Protein AF-A0A969F0Y5-F1 (afdb_monomer_lite)

Structure (mmCIF, N/CA/C/O backbone):
data_AF-A0A969F0Y5-F1
#
_entry.id   AF-A0A969F0Y5-F1
#
loop_
_atom_site.group_PDB
_atom_site.id
_atom_site.type_symbol
_atom_site.label_atom_id
_atom_site.label_alt_id
_atom_site.label_comp_id
_atom_site.label_asym_id
_atom_site.label_entity_id
_atom_site.label_seq_id
_atom_site.pdbx_PDB_ins_code
_atom_site.Cartn_x
_atom_site.Cartn_y
_atom_site.Cartn_z
_atom_site.occupancy
_atom_site.B_iso_or_equiv
_atom_site.auth_seq_id
_atom_site.auth_comp_id
_atom_site.auth_asym_id
_atom_site.auth_atom_id
_atom_site.pdbx_PDB_model_num
ATOM 1 N N . MET A 1 1 ? 4.541 11.140 16.903 1.00 24.03 1 MET A N 1
ATOM 2 C CA . MET A 1 1 ? 5.946 10.962 16.474 1.00 24.03 1 MET A CA 1
ATOM 3 C C . MET A 1 1 ? 6.018 9.656 15.713 1.00 24.03 1 MET A C 1
ATOM 5 O O . MET A 1 1 ? 5.907 8.609 16.330 1.00 24.03 1 MET A O 1
ATOM 9 N N . TYR A 1 2 ? 6.072 9.727 14.386 1.00 26.11 2 TYR A N 1
ATOM 10 C CA . TYR A 1 2 ? 6.109 8.547 13.528 1.00 26.11 2 TYR A CA 1
ATOM 11 C C . TYR A 1 2 ? 7.523 7.969 13.549 1.00 26.11 2 TYR A C 1
ATOM 13 O O . TYR A 1 2 ? 8.471 8.629 13.123 1.00 26.11 2 TYR A O 1
ATOM 21 N N . LEU A 1 3 ? 7.672 6.761 14.084 1.00 27.72 3 LEU A N 1
ATOM 22 C CA . LEU A 1 3 ? 8.907 6.006 13.961 1.00 27.72 3 LEU A CA 1
ATOM 23 C C . LEU A 1 3 ? 8.919 5.362 12.569 1.00 27.72 3 LEU A C 1
ATOM 25 O O . LEU A 1 3 ? 8.435 4.253 12.386 1.00 27.72 3 LEU A O 1
ATOM 29 N N . CYS A 1 4 ? 9.433 6.060 11.558 1.00 26.83 4 CYS A N 1
ATOM 30 C CA . CYS A 1 4 ? 9.887 5.365 10.356 1.00 26.83 4 CYS A CA 1
ATOM 31 C C . CYS A 1 4 ? 11.092 4.517 10.780 1.00 26.83 4 CYS A C 1
ATOM 33 O O . CYS A 1 4 ? 12.116 5.087 11.152 1.00 26.83 4 CYS A O 1
ATOM 35 N N . SER A 1 5 ? 10.999 3.182 10.735 1.00 35.78 5 SER A N 1
ATOM 36 C CA . SER A 1 5 ? 12.089 2.269 11.139 1.00 35.78 5 SER A CA 1
ATOM 37 C C . SER A 1 5 ? 13.295 2.274 10.198 1.00 35.78 5 SER A C 1
ATOM 39 O O . SER A 1 5 ? 14.171 1.427 10.307 1.00 35.78 5 SER A O 1
ATOM 41 N N . ASN A 1 6 ? 13.367 3.256 9.310 1.00 37.81 6 ASN A N 1
ATOM 42 C CA . ASN A 1 6 ? 14.598 3.639 8.662 1.00 37.81 6 ASN A CA 1
ATOM 43 C C . ASN A 1 6 ? 14.889 5.051 9.199 1.00 37.81 6 ASN A C 1
ATOM 45 O O . ASN A 1 6 ? 14.604 6.060 8.557 1.00 37.81 6 ASN A O 1
ATOM 49 N N . SER A 1 7 ? 15.311 5.164 10.457 1.00 36.31 7 SER A N 1
ATOM 50 C CA . SER A 1 7 ? 15.651 6.453 11.061 1.00 36.31 7 SER A CA 1
ATOM 51 C C . SER A 1 7 ? 16.553 6.240 12.260 1.00 36.31 7 SER A C 1
ATOM 53 O O . SER A 1 7 ? 16.155 5.657 13.264 1.00 36.31 7 SER A O 1
ATOM 55 N N . LYS A 1 8 ? 17.760 6.794 12.185 1.00 41.62 8 LYS A N 1
ATOM 56 C CA . LYS A 1 8 ? 18.702 6.886 13.303 1.00 41.62 8 LYS A CA 1
ATOM 57 C C . LYS A 1 8 ? 18.053 7.464 14.568 1.00 41.62 8 LYS A C 1
ATOM 59 O O . LYS A 1 8 ? 18.355 7.026 15.667 1.00 41.62 8 LYS A O 1
ATOM 64 N N . THR A 1 9 ? 17.086 8.368 14.429 1.00 40.78 9 THR A N 1
ATOM 65 C CA . THR A 1 9 ? 16.343 8.949 15.557 1.00 40.78 9 THR A CA 1
ATOM 66 C C . THR A 1 9 ? 15.490 7.912 16.299 1.00 40.78 9 THR A C 1
ATOM 68 O O . THR A 1 9 ? 15.280 8.033 17.505 1.00 40.78 9 THR A O 1
ATOM 71 N N . ALA A 1 10 ? 15.024 6.867 15.607 1.00 42.62 10 ALA A N 1
ATOM 72 C CA . ALA A 1 10 ? 14.329 5.737 16.217 1.00 42.62 10 ALA A CA 1
ATOM 73 C C . ALA A 1 10 ? 15.263 4.887 17.085 1.00 42.62 10 ALA A C 1
ATOM 75 O O . ALA A 1 10 ? 14.929 4.519 18.211 1.00 42.62 10 ALA A O 1
ATOM 76 N N . PHE A 1 11 ? 16.463 4.650 16.560 1.00 45.59 11 PHE A N 1
ATOM 77 C CA . PHE A 1 11 ? 17.555 3.931 17.204 1.00 45.59 11 PHE A CA 1
ATOM 78 C C . PHE A 1 11 ? 18.130 4.693 18.411 1.00 45.59 11 PHE A C 1
ATOM 80 O O . PHE A 1 11 ? 18.348 4.123 19.477 1.00 45.59 11 PHE A O 1
ATOM 87 N N . GLU A 1 12 ? 18.298 6.010 18.296 1.00 48.78 12 GLU A N 1
ATOM 88 C CA . GLU A 1 12 ? 18.757 6.868 19.395 1.00 48.78 12 GLU A CA 1
ATOM 89 C C . GLU A 1 12 ? 17.758 6.886 20.557 1.00 48.78 12 GLU A C 1
ATOM 91 O O . GLU A 1 12 ? 18.151 6.920 21.722 1.00 48.78 12 GLU A O 1
ATOM 96 N N . ARG A 1 13 ? 16.459 6.782 20.263 1.00 45.31 13 ARG A N 1
ATOM 97 C CA . ARG A 1 13 ? 15.418 6.715 21.292 1.00 45.31 13 ARG A CA 1
ATOM 98 C C . ARG A 1 13 ? 15.442 5.391 22.060 1.00 45.31 13 ARG A C 1
ATOM 100 O O . ARG A 1 13 ? 15.247 5.416 23.269 1.00 45.31 13 ARG A O 1
ATOM 107 N N . VAL A 1 14 ? 15.762 4.272 21.403 1.00 44.69 14 VAL A N 1
ATOM 108 C CA . VAL A 1 14 ? 16.026 2.977 22.065 1.00 44.69 14 VAL A CA 1
ATOM 109 C C . VAL A 1 14 ? 17.212 3.096 23.014 1.00 44.69 14 VAL A C 1
ATOM 111 O O . VAL A 1 14 ? 17.100 2.730 24.178 1.00 44.69 14 VAL A O 1
ATOM 114 N N . LEU A 1 15 ? 18.313 3.692 22.553 1.00 47.34 15 LEU A N 1
ATOM 115 C CA . LEU A 1 15 ? 19.489 3.931 23.388 1.00 47.34 15 LEU A CA 1
ATOM 116 C C . LEU A 1 15 ? 19.162 4.786 24.616 1.00 47.34 15 LEU A C 1
ATOM 118 O O . LEU A 1 15 ? 19.547 4.415 25.723 1.00 47.34 15 LEU A O 1
ATOM 122 N N . PHE A 1 16 ? 18.418 5.886 24.459 1.00 53.97 16 PHE A N 1
ATOM 123 C CA . PHE A 1 16 ? 18.040 6.737 25.592 1.00 53.97 16 PHE A CA 1
ATOM 124 C C . PHE A 1 16 ? 17.207 5.995 26.643 1.0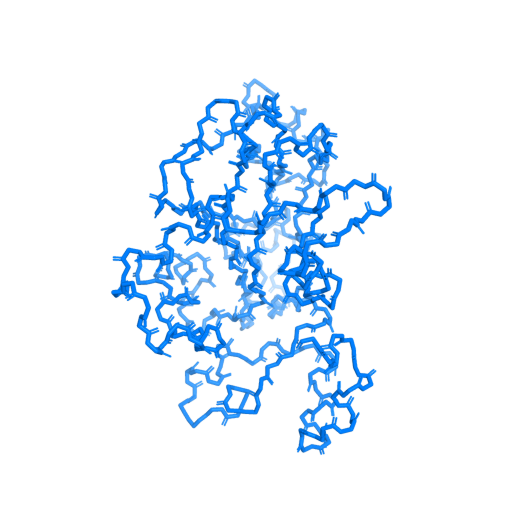0 53.97 16 PHE A C 1
ATOM 126 O O . PHE A 1 16 ? 17.460 6.166 27.834 1.00 53.97 16 PHE A O 1
ATOM 133 N N . VAL A 1 17 ? 16.303 5.107 26.225 1.00 49.19 17 VAL A N 1
ATOM 134 C CA . VAL A 1 17 ? 15.545 4.237 27.138 1.00 49.19 17 VAL A CA 1
ATOM 135 C C . VAL A 1 17 ? 16.467 3.230 27.846 1.00 49.19 17 VAL A C 1
ATOM 137 O O . VAL A 1 17 ? 16.369 3.058 29.058 1.00 49.19 17 VAL A O 1
ATOM 140 N N . THR A 1 18 ? 17.399 2.593 27.128 1.00 43.53 18 THR A N 1
ATOM 141 C CA . THR A 1 18 ? 18.269 1.521 27.654 1.00 43.53 18 THR A CA 1
ATOM 142 C C . THR A 1 18 ? 19.302 2.000 28.675 1.00 43.53 18 THR A C 1
ATOM 144 O O . THR A 1 18 ? 19.618 1.266 29.608 1.00 43.53 18 THR A O 1
ATOM 147 N N . VAL A 1 19 ? 19.825 3.222 28.538 1.00 51.06 19 VAL A N 1
ATOM 148 C CA . VAL A 1 19 ? 20.760 3.806 29.522 1.00 51.06 19 VAL A CA 1
ATOM 149 C C . VAL A 1 19 ? 20.082 4.731 30.539 1.00 51.06 19 VAL A C 1
ATOM 151 O O . VAL A 1 19 ? 20.772 5.411 31.297 1.00 51.06 19 VAL A O 1
ATOM 154 N N . GLY A 1 20 ? 18.745 4.770 30.569 1.00 52.47 20 GLY A N 1
ATOM 155 C CA . GLY A 1 20 ? 17.977 5.545 31.549 1.00 52.47 20 GLY A CA 1
ATOM 156 C C . GLY A 1 20 ? 18.111 7.063 31.396 1.00 52.47 20 GLY A C 1
ATOM 157 O O . GLY A 1 20 ? 18.061 7.788 32.387 1.00 52.47 20 GLY A O 1
ATOM 158 N N . LYS A 1 21 ? 18.319 7.554 30.171 1.00 52.53 21 LYS A N 1
ATOM 159 C CA . LYS A 1 21 ? 18.504 8.978 29.869 1.00 52.53 21 LYS A CA 1
ATOM 160 C C . LYS A 1 21 ? 17.210 9.638 29.403 1.00 52.53 21 LYS A C 1
ATOM 162 O O . LYS A 1 21 ? 16.371 9.042 28.733 1.00 52.53 21 LYS A O 1
ATOM 167 N N . GLU A 1 22 ? 17.081 10.911 29.743 1.00 55.25 22 GLU A N 1
ATOM 168 C CA . GLU A 1 22 ? 15.922 11.726 29.399 1.00 55.25 22 GLU A CA 1
ATOM 169 C C . GLU A 1 22 ? 16.024 12.313 27.989 1.00 55.25 22 GLU A C 1
ATOM 171 O O . GLU A 1 22 ? 17.103 12.685 27.524 1.00 55.25 22 GLU A O 1
ATOM 176 N N . VAL A 1 23 ? 14.878 12.470 27.329 1.00 53.12 23 VAL A N 1
ATOM 177 C CA . VAL A 1 23 ? 14.754 13.254 26.097 1.00 53.12 23 VAL A CA 1
ATOM 178 C C . VAL A 1 23 ? 14.088 14.573 26.472 1.00 53.12 23 VAL A C 1
ATOM 180 O O . VAL A 1 23 ? 12.912 14.599 26.827 1.00 53.12 23 VAL A O 1
ATOM 183 N N . ASN A 1 24 ? 14.849 15.670 26.410 1.00 46.53 24 ASN A N 1
ATOM 184 C CA . ASN A 1 24 ? 14.396 17.026 26.752 1.00 46.53 24 ASN A CA 1
ATOM 185 C C . ASN A 1 24 ? 13.825 17.167 28.180 1.00 46.53 24 ASN A C 1
ATOM 187 O O . ASN A 1 24 ? 12.809 17.831 28.380 1.00 46.53 24 ASN A O 1
ATOM 191 N N . GLY A 1 25 ? 14.467 16.544 29.172 1.00 52.94 25 GLY A N 1
ATOM 192 C CA . GLY A 1 25 ? 14.079 16.682 30.583 1.00 52.94 25 GLY A CA 1
ATOM 193 C C . GLY A 1 25 ? 12.918 15.782 31.026 1.00 52.94 25 GLY A C 1
ATOM 194 O O . GLY A 1 25 ? 12.286 16.058 32.044 1.00 52.94 25 GLY A O 1
ATOM 195 N N . ARG A 1 26 ? 12.567 14.754 30.234 1.00 48.41 26 ARG A N 1
ATOM 196 C CA . ARG A 1 26 ? 11.578 13.722 30.589 1.00 48.41 26 ARG A CA 1
ATOM 197 C C . ARG A 1 26 ? 12.068 12.318 30.248 1.00 48.41 26 ARG A C 1
ATOM 199 O O . ARG A 1 26 ? 12.744 12.113 29.237 1.00 48.41 26 ARG A O 1
ATOM 206 N N . GLN A 1 27 ? 11.674 11.350 31.070 1.00 55.56 27 GLN A N 1
ATOM 207 C CA . GLN A 1 27 ? 12.030 9.940 30.920 1.00 55.56 27 GLN A CA 1
ATOM 208 C C . GLN A 1 27 ? 11.489 9.365 29.597 1.00 55.56 27 GLN A C 1
ATOM 210 O O . GLN A 1 27 ? 10.334 9.589 29.234 1.00 55.56 27 GLN A O 1
ATOM 215 N N . ALA A 1 28 ? 12.336 8.660 28.843 1.00 53.88 28 ALA A N 1
ATOM 216 C CA . ALA A 1 28 ? 11.953 8.035 27.580 1.00 53.88 28 ALA A CA 1
ATOM 217 C C . ALA A 1 28 ? 11.284 6.664 27.826 1.00 53.88 28 ALA A C 1
ATOM 219 O O . ALA A 1 28 ? 11.823 5.853 28.574 1.00 53.88 28 ALA A O 1
ATOM 220 N N . ASN A 1 29 ? 10.143 6.392 27.175 1.00 48.78 29 ASN A N 1
ATOM 221 C CA . ASN A 1 29 ? 9.416 5.113 27.270 1.00 48.78 29 ASN A CA 1
ATOM 222 C C . ASN A 1 29 ? 9.879 4.091 26.215 1.00 48.78 29 ASN A C 1
ATOM 224 O O . ASN A 1 29 ? 10.274 4.466 25.108 1.00 48.78 29 ASN A O 1
ATOM 228 N N . SER A 1 30 ? 9.787 2.800 26.552 1.00 43.66 30 SER A N 1
ATOM 229 C CA . SER A 1 30 ? 10.218 1.661 25.728 1.00 43.66 30 SER A CA 1
ATOM 230 C C . SER A 1 30 ? 9.306 1.399 24.522 1.00 43.66 30 SER A C 1
ATOM 232 O O . SER A 1 30 ? 8.081 1.378 24.635 1.00 43.66 30 SER A O 1
ATOM 234 N N . LEU A 1 31 ? 9.925 1.094 23.372 1.00 44.25 31 LEU A N 1
ATOM 235 C CA . LEU A 1 31 ? 9.258 0.585 22.162 1.00 44.25 31 LEU A CA 1
ATOM 236 C C . LEU A 1 31 ? 8.657 -0.811 22.345 1.00 44.25 31 LEU A C 1
ATOM 238 O O . LEU A 1 31 ? 7.998 -1.284 21.434 1.00 44.25 31 LEU A O 1
ATOM 242 N N . GLY A 1 32 ? 8.899 -1.488 23.473 1.00 36.41 32 GLY A N 1
ATOM 243 C CA . GLY A 1 32 ? 8.368 -2.805 23.833 1.00 36.41 32 GLY A CA 1
ATOM 244 C C . GLY A 1 32 ? 7.043 -2.761 24.601 1.00 36.41 32 GLY A C 1
ATOM 245 O O . GLY A 1 32 ? 6.290 -3.733 24.545 1.00 36.41 32 GLY A O 1
ATOM 246 N N . ASP A 1 33 ? 6.703 -1.630 25.222 1.00 45.31 33 ASP A N 1
ATOM 247 C CA . ASP A 1 33 ? 5.471 -1.467 26.023 1.00 45.31 33 ASP A CA 1
ATOM 248 C C . ASP A 1 33 ? 4.242 -1.115 25.198 1.00 45.31 33 ASP A C 1
ATOM 250 O O . ASP A 1 33 ? 3.095 -1.104 25.652 1.00 45.31 33 ASP A O 1
ATOM 254 N N . THR A 1 34 ? 4.489 -0.849 23.938 1.00 42.94 34 THR A N 1
ATOM 255 C CA . THR A 1 34 ? 3.468 -0.617 22.955 1.00 42.94 34 THR A CA 1
ATOM 256 C C . THR A 1 34 ? 2.942 -1.998 22.478 1.00 42.94 34 THR A C 1
ATOM 258 O O . THR A 1 34 ? 3.235 -3.056 23.045 1.00 42.94 34 THR A O 1
ATOM 261 N N . LEU A 1 35 ? 2.182 -2.066 21.400 1.00 35.50 35 LEU A N 1
ATOM 262 C CA . LEU A 1 35 ? 1.419 -3.234 20.950 1.00 35.50 35 LEU A CA 1
ATOM 263 C C . LEU A 1 35 ? 2.000 -4.162 19.754 1.00 35.50 35 LEU A C 1
ATOM 265 O O . LEU A 1 35 ? 2.048 -5.371 19.924 1.00 35.50 35 LEU A O 1
ATOM 269 N N . GLU A 1 36 ? 2.728 -3.720 18.695 1.00 36.34 36 GLU A N 1
ATOM 270 C CA . GLU A 1 36 ? 3.319 -4.342 17.435 1.00 36.34 36 GLU A CA 1
ATOM 271 C C . GLU A 1 36 ? 4.333 -5.452 17.743 1.00 36.34 36 GLU A C 1
ATOM 273 O O . GLU A 1 36 ? 4.171 -6.575 17.288 1.00 36.34 36 GLU A O 1
ATOM 278 N N . PHE A 1 37 ? 5.352 -5.175 18.555 1.00 41.38 37 PHE A N 1
ATOM 279 C CA . PHE A 1 37 ? 6.275 -6.146 19.160 1.00 41.38 37 PHE A CA 1
ATOM 280 C C . PHE A 1 37 ? 5.622 -7.322 19.921 1.00 41.38 37 PHE A C 1
ATOM 282 O O . PHE A 1 37 ? 6.290 -8.338 20.100 1.00 41.38 37 PHE A O 1
ATOM 289 N N . ARG A 1 38 ? 4.358 -7.259 20.384 1.00 36.78 38 ARG A N 1
ATOM 290 C CA . ARG A 1 38 ? 3.758 -8.394 21.125 1.00 36.78 38 ARG A CA 1
ATOM 291 C C . ARG A 1 38 ? 3.359 -9.562 20.219 1.00 36.78 38 ARG A C 1
ATOM 293 O O . ARG A 1 38 ? 3.436 -10.700 20.664 1.00 36.78 38 ARG A O 1
ATOM 300 N N . TYR A 1 39 ? 3.007 -9.307 18.961 1.00 33.75 39 TYR A N 1
ATOM 301 C CA . TYR A 1 39 ? 2.641 -10.343 17.983 1.00 33.75 39 TYR A CA 1
ATOM 302 C C . TYR A 1 39 ? 3.858 -11.078 17.399 1.00 33.75 39 TYR A C 1
ATOM 304 O O . TYR A 1 39 ? 3.774 -12.243 17.024 1.00 33.75 39 TYR A O 1
ATOM 312 N N . ILE A 1 40 ? 5.024 -10.426 17.389 1.00 37.44 40 ILE A N 1
ATOM 313 C CA . ILE A 1 40 ? 6.296 -11.027 16.956 1.00 37.44 40 ILE A CA 1
ATOM 314 C C . ILE A 1 40 ? 6.777 -12.089 17.969 1.00 37.44 40 ILE A C 1
ATOM 316 O O . ILE A 1 40 ? 7.343 -13.109 17.581 1.00 37.44 40 ILE A O 1
ATOM 320 N N . ARG A 1 41 ? 6.468 -11.908 19.262 1.00 34.25 41 ARG A N 1
ATOM 321 C CA . ARG A 1 41 ? 6.874 -12.803 20.363 1.00 34.25 41 ARG A CA 1
ATOM 322 C C . ARG A 1 41 ? 6.222 -14.190 20.369 1.00 34.25 41 ARG A C 1
ATOM 324 O O . ARG A 1 41 ? 6.792 -15.100 20.951 1.00 34.25 41 ARG A O 1
ATOM 331 N N . THR A 1 42 ? 5.038 -14.388 19.790 1.00 36.03 42 THR A N 1
ATOM 332 C CA . THR A 1 42 ? 4.289 -15.656 19.952 1.00 36.03 42 THR A CA 1
ATOM 333 C C . THR A 1 42 ? 4.754 -16.790 19.031 1.00 36.03 42 THR A C 1
ATOM 335 O O . THR A 1 42 ? 4.328 -17.926 19.215 1.00 36.03 42 THR A O 1
ATOM 338 N N . LEU A 1 43 ? 5.610 -16.503 18.044 1.00 34.38 43 LEU A N 1
ATOM 339 C CA . LEU A 1 43 ? 6.137 -17.483 17.081 1.00 34.38 43 LEU A CA 1
ATOM 340 C C . LEU A 1 43 ? 7.566 -17.972 17.395 1.00 34.38 43 LEU A C 1
ATOM 342 O O . LEU A 1 43 ? 7.993 -18.956 16.797 1.00 34.38 43 LEU A O 1
ATOM 346 N N . MET A 1 44 ? 8.297 -17.334 18.319 1.00 40.22 44 MET A N 1
ATOM 347 C CA . MET A 1 44 ? 9.649 -17.741 18.735 1.00 40.22 44 MET A CA 1
ATOM 348 C C . MET A 1 44 ? 9.726 -17.883 20.264 1.00 40.22 44 MET A C 1
ATOM 350 O O . MET A 1 44 ? 9.111 -17.078 20.965 1.00 40.22 44 MET A O 1
ATOM 354 N N . PRO A 1 45 ? 10.446 -18.885 20.814 1.00 38.72 45 PRO A N 1
ATOM 355 C CA . PRO A 1 45 ? 10.678 -18.971 22.252 1.00 38.72 45 PRO A CA 1
ATOM 356 C C . PRO A 1 45 ? 11.335 -17.694 22.778 1.00 38.72 45 PRO A C 1
ATOM 358 O O . PRO A 1 45 ? 12.120 -17.048 22.083 1.00 38.72 45 PRO A O 1
ATOM 361 N N . LEU A 1 46 ? 11.022 -17.342 24.022 1.00 35.94 46 LEU A N 1
ATOM 362 C CA . LEU A 1 46 ? 11.623 -16.199 24.698 1.00 35.94 46 LEU A CA 1
ATOM 363 C C . LEU A 1 46 ? 13.160 -16.344 24.696 1.00 35.94 46 LEU A C 1
ATOM 365 O O . LEU A 1 46 ? 13.659 -17.408 25.056 1.00 35.94 46 LEU A O 1
ATOM 369 N N . GLU A 1 47 ? 13.877 -15.290 24.283 1.00 42.03 47 GLU A N 1
ATOM 370 C CA . GLU A 1 47 ? 15.354 -15.237 24.187 1.00 42.03 47 GLU A CA 1
ATOM 371 C C . GLU A 1 47 ? 15.976 -16.121 23.090 1.00 42.03 47 GLU A C 1
ATOM 373 O O . GLU A 1 47 ? 17.179 -16.404 23.107 1.00 42.03 47 GLU A O 1
ATOM 378 N N . ALA A 1 48 ? 15.173 -16.541 22.108 1.00 42.25 48 ALA A N 1
ATOM 379 C CA . ALA A 1 48 ? 15.670 -17.226 20.924 1.00 42.25 48 ALA A CA 1
ATOM 380 C C . ALA A 1 48 ? 16.738 -16.370 20.224 1.00 42.25 48 ALA A C 1
ATOM 382 O O . ALA A 1 48 ? 16.506 -15.226 19.828 1.00 42.25 48 ALA A O 1
ATOM 383 N N . LYS A 1 49 ? 17.937 -16.935 20.068 1.00 37.59 49 LYS A N 1
ATOM 384 C CA . LYS A 1 49 ? 19.108 -16.249 19.495 1.00 37.59 49 LYS A CA 1
ATOM 385 C C . LYS A 1 49 ? 18.865 -15.773 18.057 1.00 37.59 49 LYS A C 1
ATOM 387 O O . LYS A 1 49 ? 19.553 -14.871 17.577 1.00 37.59 49 LYS A O 1
ATOM 392 N N . GLU A 1 50 ? 17.877 -16.363 17.396 1.00 40.59 50 GLU A N 1
ATOM 393 C CA . GLU A 1 50 ? 17.412 -16.097 16.041 1.00 40.59 50 GLU A CA 1
ATOM 394 C C . GLU A 1 50 ? 16.577 -14.801 15.909 1.00 40.59 50 GLU A C 1
ATOM 396 O O . GLU A 1 50 ? 16.323 -14.358 14.789 1.00 40.59 50 GLU A O 1
ATOM 401 N N . GLU A 1 51 ? 16.209 -14.139 17.018 1.00 40.16 51 GLU A N 1
ATOM 402 C CA . GLU A 1 51 ? 15.445 -12.871 17.049 1.00 40.16 51 GLU A CA 1
ATOM 403 C C . GLU A 1 51 ? 16.152 -11.710 16.310 1.00 40.16 51 GLU A C 1
ATOM 405 O O . GLU A 1 51 ? 15.517 -10.777 15.819 1.00 40.16 51 GLU A O 1
ATOM 410 N N . ASN A 1 52 ? 17.471 -11.812 16.123 1.00 35.91 52 ASN A N 1
ATOM 411 C CA . ASN A 1 52 ? 18.335 -10.792 15.514 1.00 35.91 52 ASN A CA 1
ATOM 412 C C . ASN A 1 52 ? 18.270 -10.714 13.971 1.00 35.91 52 ASN A C 1
ATOM 414 O O . ASN A 1 52 ? 19.081 -10.032 13.344 1.00 35.91 52 ASN A O 1
ATOM 418 N N . GLY A 1 53 ? 17.329 -11.419 13.337 1.00 35.62 53 GLY A N 1
ATOM 419 C CA . GLY A 1 53 ? 17.252 -11.592 11.887 1.00 35.62 53 GLY A CA 1
ATOM 420 C C . GLY A 1 53 ? 16.125 -10.847 11.168 1.00 35.62 53 GLY A C 1
ATOM 421 O O . GLY A 1 53 ? 15.813 -11.240 10.058 1.00 35.62 53 GLY A O 1
ATOM 422 N N . LEU A 1 54 ? 15.480 -9.812 11.717 1.00 40.34 54 LEU A N 1
ATOM 423 C CA . LEU A 1 54 ? 14.269 -9.187 11.127 1.00 40.34 54 LEU A CA 1
ATOM 424 C C . LEU A 1 54 ? 14.492 -8.269 9.895 1.00 40.34 54 LEU A C 1
ATOM 426 O O . LEU A 1 54 ? 13.576 -7.574 9.465 1.00 40.34 54 LEU A O 1
ATOM 430 N N . VAL A 1 55 ? 15.670 -8.340 9.257 1.00 37.97 55 VAL A N 1
ATOM 431 C CA . VAL A 1 55 ? 15.868 -8.047 7.811 1.00 37.97 55 VAL A CA 1
ATOM 432 C C . VAL A 1 55 ? 16.049 -9.357 7.008 1.00 37.97 55 VAL A C 1
ATOM 434 O O . VAL A 1 55 ? 16.590 -9.411 5.909 1.00 37.97 55 VAL A O 1
ATOM 437 N N . TYR A 1 56 ? 15.539 -10.464 7.527 1.00 36.06 56 TYR A N 1
ATOM 438 C CA . TYR A 1 56 ? 14.896 -11.514 6.758 1.00 36.06 56 TYR A CA 1
ATOM 439 C C . TYR A 1 56 ? 13.404 -11.238 6.869 1.00 36.06 56 TYR A C 1
ATOM 441 O O . TYR A 1 56 ? 12.678 -11.857 7.644 1.00 36.06 56 TYR A O 1
ATOM 449 N N . LEU A 1 57 ? 12.917 -10.317 6.039 1.00 44.75 57 LEU A N 1
ATOM 450 C CA . LEU A 1 57 ? 11.566 -10.478 5.530 1.00 44.75 57 LEU A CA 1
ATOM 451 C C . LEU A 1 57 ? 11.584 -11.796 4.759 1.00 44.75 57 LEU A C 1
ATOM 453 O O . LEU A 1 57 ? 11.910 -11.843 3.574 1.00 44.75 57 LEU A O 1
ATOM 457 N N . SER A 1 58 ? 11.362 -12.895 5.482 1.00 42.78 58 SER A N 1
ATOM 458 C CA . SER A 1 58 ? 11.068 -14.164 4.858 1.00 42.78 58 SER A CA 1
ATOM 459 C C . SER A 1 58 ? 9.879 -13.910 3.944 1.00 42.78 58 SER A C 1
ATOM 461 O O . SER A 1 58 ? 8.984 -13.117 4.258 1.00 42.78 58 SER A O 1
ATOM 463 N N . ASP A 1 59 ? 9.906 -14.548 2.789 1.00 52.94 59 ASP A N 1
ATOM 464 C CA . ASP A 1 59 ? 8.840 -14.444 1.816 1.00 52.94 59 ASP A CA 1
ATOM 465 C C . ASP A 1 59 ? 7.413 -14.485 2.407 1.00 52.94 59 ASP A C 1
ATOM 467 O O . ASP A 1 59 ? 6.592 -13.655 2.019 1.00 52.94 59 ASP A O 1
ATOM 471 N N . PRO A 1 60 ? 7.131 -15.318 3.432 1.00 60.72 60 PRO A N 1
ATOM 472 C CA . PRO A 1 60 ? 5.850 -15.340 4.136 1.00 60.72 60 PRO A CA 1
ATOM 473 C C . PRO A 1 60 ? 5.377 -14.044 4.801 1.00 60.72 60 PRO A C 1
ATOM 475 O O . PRO A 1 60 ? 4.226 -14.009 5.224 1.00 60.72 60 PRO A O 1
ATOM 478 N N . PHE A 1 61 ? 6.204 -13.009 4.958 1.00 62.41 61 PHE A N 1
ATOM 479 C CA . PHE A 1 61 ? 5.732 -11.719 5.466 1.00 62.41 61 PHE A CA 1
ATOM 480 C C . PHE A 1 61 ? 5.303 -10.826 4.299 1.00 62.41 61 PHE A C 1
ATOM 482 O O . PHE A 1 61 ? 4.127 -10.539 4.109 1.00 62.41 61 PHE A O 1
ATOM 489 N N . ILE A 1 62 ? 6.241 -10.469 3.430 1.00 75.12 62 ILE A N 1
ATOM 490 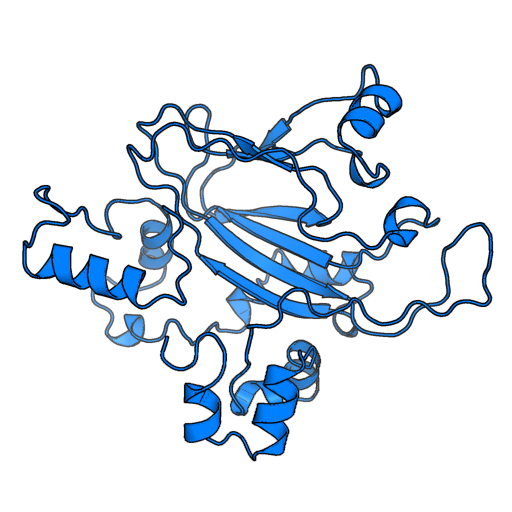C CA . ILE A 1 62 ? 5.989 -9.636 2.242 1.00 75.12 62 ILE A CA 1
ATOM 491 C C . ILE A 1 62 ? 4.986 -10.265 1.263 1.00 75.12 62 ILE A C 1
ATOM 493 O O . ILE A 1 62 ? 4.230 -9.548 0.613 1.00 75.12 62 ILE A O 1
ATOM 497 N N . ARG A 1 63 ? 4.939 -11.597 1.186 1.00 82.31 63 ARG A N 1
ATOM 498 C CA . ARG A 1 63 ? 3.980 -12.403 0.425 1.00 82.31 63 ARG A CA 1
ATOM 499 C C . ARG A 1 63 ? 3.192 -13.300 1.380 1.00 82.31 63 ARG A C 1
ATOM 501 O O . ARG A 1 63 ? 3.192 -14.524 1.269 1.00 82.31 63 ARG A O 1
ATOM 508 N N . HIS A 1 64 ? 2.528 -12.675 2.354 1.00 82.50 64 HIS A N 1
ATOM 509 C CA . HIS A 1 64 ? 1.767 -13.390 3.373 1.00 82.50 64 HIS A CA 1
ATOM 510 C C . HIS A 1 64 ? 0.757 -14.376 2.787 1.00 82.50 64 HIS A C 1
ATOM 512 O O . HIS A 1 64 ? -0.085 -14.018 1.966 1.00 82.50 64 HIS A O 1
ATOM 518 N N . ARG A 1 65 ? 0.833 -15.632 3.246 1.00 80.69 65 ARG A N 1
ATOM 519 C CA . ARG A 1 65 ? 0.145 -16.790 2.646 1.00 80.69 65 ARG A CA 1
ATOM 520 C C . ARG A 1 65 ? -1.364 -16.607 2.461 1.00 80.69 65 ARG A C 1
ATOM 522 O O . ARG A 1 65 ? -1.934 -17.200 1.555 1.00 80.69 65 ARG A O 1
ATOM 529 N N . CYS A 1 66 ? -2.003 -15.805 3.316 1.00 79.88 66 CYS A N 1
ATOM 530 C CA . CYS A 1 66 ? -3.445 -15.568 3.249 1.00 79.88 66 CYS A CA 1
ATOM 531 C C . CYS A 1 66 ? -3.807 -14.317 2.436 1.00 79.88 66 CYS A C 1
ATOM 533 O O . CYS A 1 66 ? -4.791 -14.334 1.705 1.00 79.88 66 CYS A O 1
ATOM 535 N N . SER A 1 67 ? -3.044 -13.227 2.561 1.00 85.88 67 SER A N 1
ATOM 536 C CA . SER A 1 67 ? -3.394 -11.933 1.952 1.00 85.88 67 SER A CA 1
ATOM 537 C C . SER A 1 67 ? -2.779 -11.752 0.565 1.00 85.88 67 SER A C 1
ATOM 539 O O . SER A 1 67 ? -3.408 -11.165 -0.313 1.00 85.88 67 SER A O 1
ATOM 541 N N . PHE A 1 68 ? -1.596 -12.312 0.314 1.00 88.19 68 PHE A N 1
ATOM 542 C CA . PHE A 1 68 ? -0.908 -12.186 -0.967 1.00 88.19 68 PHE A CA 1
ATOM 543 C C . PHE A 1 68 ? -1.663 -12.804 -2.158 1.00 88.19 68 PHE A C 1
ATOM 545 O O . PHE A 1 68 ? -1.697 -12.163 -3.207 1.00 88.19 68 PHE A O 1
ATOM 552 N N . PRO A 1 69 ? -2.342 -13.965 -2.047 1.00 90.94 69 PRO A N 1
ATOM 553 C CA . PRO A 1 69 ? -3.178 -14.461 -3.144 1.00 90.94 69 PRO A CA 1
ATOM 554 C C . PRO A 1 69 ? -4.302 -13.487 -3.534 1.00 90.94 69 PRO A C 1
ATOM 556 O O . PRO A 1 69 ? -4.614 -13.340 -4.715 1.00 90.94 69 PRO A O 1
ATOM 559 N N . VAL A 1 70 ? -4.871 -12.772 -2.556 1.00 93.00 70 VAL A N 1
ATOM 560 C CA . VAL A 1 70 ? -5.899 -11.746 -2.795 1.00 93.00 70 VAL A CA 1
ATOM 561 C C . VAL A 1 70 ? -5.285 -10.520 -3.475 1.00 93.00 70 VAL A C 1
ATOM 563 O O . VAL A 1 70 ? -5.823 -10.036 -4.468 1.00 93.00 70 VAL A O 1
ATOM 566 N N . VAL A 1 71 ? -4.119 -10.063 -3.005 1.00 95.88 71 VAL A N 1
ATOM 567 C CA . VAL A 1 71 ? -3.328 -8.996 -3.650 1.00 95.88 71 VAL A CA 1
ATOM 568 C C . VAL A 1 71 ? -3.048 -9.338 -5.112 1.00 95.88 71 VAL A C 1
ATOM 570 O O . VAL A 1 71 ? -3.298 -8.520 -5.996 1.00 95.88 71 VAL A O 1
ATOM 573 N N . ALA A 1 72 ? -2.570 -10.555 -5.376 1.00 95.88 72 ALA A N 1
ATOM 574 C CA . ALA A 1 72 ? -2.281 -11.032 -6.718 1.00 95.88 72 ALA A CA 1
ATOM 575 C C . ALA A 1 72 ? -3.532 -10.992 -7.600 1.00 95.88 72 ALA A C 1
ATOM 577 O O . ALA A 1 72 ? -3.478 -10.433 -8.691 1.00 95.88 72 ALA A O 1
ATOM 578 N N . ALA A 1 73 ? -4.675 -11.497 -7.128 1.00 94.94 73 ALA A N 1
ATOM 579 C CA . ALA A 1 73 ? -5.925 -11.446 -7.886 1.00 94.94 73 ALA A CA 1
ATOM 580 C C . ALA A 1 73 ? -6.347 -10.004 -8.235 1.00 94.94 73 ALA A C 1
ATOM 582 O O . ALA A 1 73 ? -6.711 -9.726 -9.377 1.00 94.94 73 ALA A O 1
ATOM 583 N N . ILE A 1 74 ? -6.237 -9.073 -7.283 1.00 94.75 74 ILE A N 1
ATOM 584 C CA . ILE A 1 74 ? -6.619 -7.662 -7.461 1.00 94.75 74 ILE A CA 1
ATOM 585 C C . ILE A 1 74 ? -5.664 -6.930 -8.426 1.00 94.75 74 ILE A C 1
ATOM 587 O O . ILE A 1 74 ? -6.101 -6.094 -9.219 1.00 94.75 74 ILE A O 1
ATOM 591 N N . LEU A 1 75 ? -4.370 -7.262 -8.419 1.00 96.12 75 LEU A N 1
ATOM 592 C CA . LEU A 1 75 ? -3.374 -6.651 -9.309 1.00 96.12 75 LEU A CA 1
ATOM 593 C C . LEU A 1 75 ? -3.266 -7.311 -10.695 1.00 96.12 75 LEU A C 1
ATOM 595 O O . LEU A 1 75 ? -2.515 -6.821 -11.538 1.00 96.12 75 LEU A O 1
ATOM 599 N N . GLY A 1 76 ? -4.039 -8.366 -10.970 1.00 94.06 76 GLY A N 1
ATOM 600 C CA . GLY A 1 76 ? -4.074 -9.030 -12.281 1.00 94.06 76 GLY A CA 1
ATOM 601 C C . GLY A 1 76 ? -3.158 -10.253 -12.416 1.00 94.06 76 GLY A C 1
ATOM 602 O O . GLY A 1 76 ? -2.773 -10.613 -13.524 1.00 94.06 76 GLY A O 1
ATOM 603 N N . GLY A 1 77 ? -2.816 -10.894 -11.301 1.00 95.50 77 GLY A N 1
ATOM 604 C CA . GLY A 1 77 ? -2.013 -12.112 -11.206 1.00 95.50 77 GLY A CA 1
ATOM 605 C C . GLY A 1 77 ? -0.702 -11.902 -10.448 1.00 95.50 77 GLY A C 1
ATOM 606 O O . GLY A 1 77 ? -0.204 -10.786 -10.325 1.00 95.50 77 GLY A O 1
ATOM 607 N N . GLU A 1 78 ? -0.109 -12.992 -9.954 1.00 94.69 78 GLU A N 1
ATOM 608 C CA . GLU A 1 78 ? 1.137 -12.946 -9.169 1.00 94.69 78 GLU A CA 1
ATOM 609 C C . GLU A 1 78 ? 2.295 -12.303 -9.952 1.00 94.69 78 GLU A C 1
ATOM 611 O O . GLU A 1 78 ? 3.038 -11.480 -9.421 1.00 94.69 78 GLU A O 1
ATOM 616 N N . ASP A 1 79 ? 2.387 -12.587 -11.254 1.00 95.25 79 ASP A N 1
ATOM 617 C CA . ASP A 1 79 ? 3.401 -12.015 -12.146 1.00 95.25 79 ASP A CA 1
ATOM 618 C C . ASP A 1 79 ? 3.279 -10.497 -12.337 1.00 95.25 79 ASP A C 1
ATOM 620 O O . ASP A 1 79 ? 4.245 -9.841 -12.755 1.00 95.25 79 ASP A O 1
ATOM 624 N N . ALA A 1 80 ? 2.119 -9.923 -12.011 1.00 96.12 80 ALA A N 1
ATOM 625 C CA . ALA A 1 80 ? 1.872 -8.490 -12.029 1.00 96.12 80 ALA A CA 1
ATOM 626 C C . ALA A 1 80 ? 2.199 -7.817 -10.688 1.00 96.12 80 ALA A C 1
ATOM 628 O O . ALA A 1 80 ? 2.212 -6.595 -10.632 1.00 96.12 80 ALA A O 1
ATOM 629 N N . VAL A 1 81 ? 2.514 -8.546 -9.614 1.00 97.19 81 VAL A N 1
ATOM 630 C CA . VAL A 1 81 ? 2.782 -7.918 -8.310 1.00 97.19 81 VAL A CA 1
ATOM 631 C C . VAL A 1 81 ? 4.245 -7.507 -8.183 1.00 97.19 81 VAL A C 1
ATOM 633 O O . VAL A 1 81 ? 5.159 -8.278 -8.482 1.00 97.19 81 VAL A O 1
ATOM 636 N N . ARG A 1 82 ? 4.485 -6.282 -7.723 1.00 95.75 82 ARG A N 1
ATOM 637 C CA . ARG A 1 82 ? 5.807 -5.777 -7.355 1.00 95.75 82 ARG A CA 1
ATOM 638 C C . ARG A 1 82 ? 5.818 -5.334 -5.902 1.00 95.75 82 ARG A C 1
ATOM 640 O O . ARG A 1 82 ? 4.844 -4.744 -5.431 1.00 95.75 82 ARG A O 1
ATOM 647 N N . PHE A 1 83 ? 6.930 -5.576 -5.218 1.00 92.81 83 PHE A N 1
ATOM 648 C CA . PHE A 1 83 ? 7.201 -4.924 -3.948 1.00 92.81 83 PHE A CA 1
ATOM 649 C C . PHE A 1 83 ? 7.249 -3.413 -4.168 1.00 92.81 83 PHE A C 1
ATOM 651 O O . PHE A 1 83 ? 7.873 -2.950 -5.123 1.00 92.81 83 PHE A O 1
ATOM 658 N N . SER A 1 84 ? 6.615 -2.658 -3.276 1.00 90.75 84 SER A N 1
ATOM 659 C CA . SER A 1 84 ? 6.661 -1.201 -3.316 1.00 90.75 84 SER A CA 1
ATOM 660 C C . SER A 1 84 ? 7.270 -0.633 -2.043 1.00 90.75 84 SER A C 1
ATOM 662 O O . SER A 1 84 ? 8.240 0.114 -2.107 1.00 90.75 84 SER A O 1
ATOM 664 N N . GLU A 1 85 ? 6.738 -1.010 -0.881 1.00 87.31 85 GLU A N 1
ATOM 665 C CA . GLU A 1 85 ? 7.203 -0.515 0.414 1.00 87.31 85 GLU A CA 1
ATOM 666 C C . GLU A 1 85 ? 6.765 -1.439 1.548 1.00 87.31 85 GLU A C 1
ATOM 668 O O . GLU A 1 85 ? 5.722 -2.081 1.466 1.00 87.31 85 GLU A O 1
ATOM 673 N N . PHE A 1 86 ? 7.543 -1.477 2.625 1.00 84.62 86 PHE A N 1
ATOM 674 C CA . PHE A 1 86 ? 7.194 -2.152 3.868 1.00 84.62 86 PHE A CA 1
ATOM 675 C C . PHE A 1 86 ? 7.428 -1.181 5.021 1.00 84.62 86 PHE A C 1
ATOM 677 O O . PHE A 1 86 ? 8.505 -0.598 5.118 1.00 84.62 86 PHE A O 1
ATOM 684 N N . ASN A 1 87 ? 6.438 -1.027 5.897 1.00 79.38 87 ASN A N 1
ATOM 685 C CA . ASN A 1 87 ? 6.536 -0.187 7.081 1.00 79.38 87 ASN A CA 1
ATOM 686 C C . ASN A 1 87 ? 5.999 -0.921 8.305 1.00 79.38 87 ASN A C 1
ATOM 688 O O . ASN A 1 87 ? 4.871 -1.412 8.295 1.00 79.38 87 ASN A O 1
ATOM 692 N N . LEU A 1 88 ? 6.753 -0.888 9.397 1.00 78.19 88 LEU A N 1
ATOM 693 C CA . LEU A 1 88 ? 6.166 -0.962 10.729 1.00 78.19 88 LEU A CA 1
ATOM 694 C C . LEU A 1 88 ? 5.799 0.463 11.110 1.00 78.19 88 LEU A C 1
ATOM 696 O O . LEU A 1 88 ? 6.626 1.367 10.984 1.00 78.19 88 LEU A O 1
ATOM 700 N N . ARG A 1 89 ? 4.540 0.684 11.478 1.00 79.50 89 ARG A N 1
ATOM 701 C CA . ARG A 1 89 ? 4.149 1.977 12.047 1.00 79.50 89 ARG A CA 1
ATOM 702 C C . ARG A 1 89 ? 4.179 1.837 13.558 1.00 79.50 89 ARG A C 1
ATOM 704 O O . ARG A 1 89 ? 4.790 0.896 14.028 1.00 79.50 89 ARG A O 1
ATOM 711 N N . GLU A 1 90 ? 3.711 2.841 14.283 1.00 80.44 90 GLU A N 1
ATOM 712 C CA . GLU A 1 90 ? 3.382 2.744 15.704 1.00 80.44 90 GLU A CA 1
ATOM 713 C C . GLU A 1 90 ? 2.619 4.007 16.089 1.00 80.44 90 GLU A C 1
ATOM 715 O O . GLU A 1 90 ? 3.008 5.121 15.729 1.00 80.44 90 GLU A O 1
ATOM 720 N N . THR A 1 91 ? 1.524 3.856 16.826 1.00 79.75 91 THR A N 1
ATOM 721 C CA . THR A 1 91 ? 0.940 4.941 17.618 1.00 79.75 91 THR A CA 1
ATOM 722 C C . THR A 1 91 ? 1.065 4.544 19.086 1.00 79.75 91 THR A C 1
ATOM 724 O O . THR A 1 91 ? 0.334 3.650 19.520 1.00 79.75 91 THR A O 1
ATOM 727 N N . PRO A 1 92 ? 2.014 5.129 19.841 1.00 75.31 92 PRO A N 1
ATOM 728 C CA . PRO A 1 92 ? 2.222 4.755 21.232 1.00 75.31 92 PRO A CA 1
ATOM 729 C C . PRO A 1 92 ? 1.021 5.174 22.087 1.00 75.31 92 PRO A C 1
ATOM 731 O O . PRO A 1 92 ? 0.205 6.002 21.678 1.00 75.31 92 PRO A O 1
ATOM 734 N N . ARG A 1 93 ? 0.931 4.610 23.293 1.00 74.50 93 ARG A N 1
ATOM 735 C CA . ARG A 1 93 ? 0.021 5.132 24.321 1.00 74.50 93 ARG A CA 1
ATOM 736 C C . ARG A 1 93 ? 0.378 6.591 24.611 1.00 74.50 93 ARG A C 1
ATOM 738 O O . ARG A 1 93 ? 1.541 6.975 24.462 1.00 74.50 93 ARG A O 1
ATOM 745 N N . ASP A 1 94 ? -0.614 7.398 24.960 1.00 76.12 94 ASP A N 1
ATOM 746 C CA . ASP A 1 94 ? -0.460 8.823 25.271 1.00 76.12 94 ASP A CA 1
ATOM 747 C C . ASP A 1 94 ? 0.064 9.674 24.101 1.00 76.12 94 ASP A C 1
ATOM 749 O O . ASP A 1 94 ? 0.547 10.791 24.293 1.00 76.12 94 ASP A O 1
ATOM 753 N N . ALA A 1 95 ? -0.042 9.184 22.856 1.00 69.19 95 ALA A N 1
ATOM 754 C CA . ALA A 1 95 ? 0.399 9.918 21.665 1.00 69.19 95 ALA A CA 1
ATOM 755 C C . ALA A 1 95 ? -0.375 11.230 21.415 1.00 69.19 95 ALA A C 1
ATOM 757 O O . ALA A 1 95 ? 0.073 12.042 20.601 1.00 69.19 95 ALA A O 1
ATOM 758 N N . GLY A 1 96 ? -1.494 11.444 22.119 1.00 65.25 96 GLY A N 1
ATOM 759 C CA . GLY A 1 96 ? -2.371 12.604 21.981 1.00 65.25 96 GLY A CA 1
ATOM 760 C C . GLY A 1 96 ? -3.152 12.626 20.662 1.00 65.25 96 GLY A C 1
ATOM 761 O O . GLY A 1 96 ? -3.130 11.672 19.884 1.00 65.25 96 GLY A O 1
ATOM 762 N N . ILE A 1 97 ? -3.844 13.740 20.413 1.00 70.06 97 ILE A N 1
ATOM 763 C CA . ILE A 1 97 ? -4.570 14.004 19.163 1.00 70.06 97 ILE A CA 1
ATOM 764 C C . ILE A 1 97 ? -3.544 14.403 18.098 1.00 70.06 97 ILE A C 1
ATOM 766 O O . ILE A 1 97 ? -2.861 15.420 18.230 1.00 70.06 97 ILE A O 1
ATOM 770 N N . GLY A 1 98 ? -3.412 13.592 17.053 1.00 63.16 98 GLY A N 1
ATOM 771 C CA . GLY A 1 98 ? -2.449 13.787 15.974 1.00 63.16 98 GLY A CA 1
ATOM 772 C C . GLY A 1 98 ? -3.157 13.766 14.632 1.00 63.16 98 GLY A C 1
ATOM 773 O O . GLY A 1 98 ? -2.888 12.881 13.825 1.00 63.16 98 GLY A O 1
ATOM 774 N N . THR A 1 99 ? -4.089 14.691 14.416 1.00 69.31 99 THR A N 1
ATOM 775 C CA . THR A 1 99 ? -5.020 14.661 13.284 1.00 69.31 99 THR A CA 1
ATOM 776 C C . THR A 1 99 ? -4.324 14.352 11.956 1.00 69.31 99 THR A C 1
ATOM 778 O O . THR A 1 99 ? -3.448 15.080 11.488 1.00 69.31 99 THR A O 1
ATOM 781 N N . MET A 1 100 ? -4.720 13.237 11.341 1.00 87.25 100 MET A N 1
ATOM 782 C CA . MET A 1 100 ? -4.406 12.933 9.951 1.00 87.25 100 MET A CA 1
ATOM 783 C C . MET A 1 100 ? -5.641 13.296 9.125 1.00 87.25 100 MET A C 1
ATOM 785 O O . MET A 1 100 ? -6.758 12.900 9.457 1.00 87.25 100 MET A O 1
ATOM 789 N N . ASN A 1 101 ? -5.464 14.090 8.072 1.00 93.94 101 ASN A N 1
ATOM 790 C CA . ASN A 1 101 ? -6.569 14.405 7.168 1.00 93.94 101 ASN A CA 1
ATOM 791 C C . ASN A 1 101 ? -6.895 13.184 6.306 1.00 93.94 101 ASN A C 1
ATOM 793 O O . ASN A 1 101 ? -6.020 12.357 6.045 1.00 93.94 101 ASN A O 1
ATOM 797 N N . PHE A 1 102 ? -8.131 13.092 5.822 1.00 96.94 102 PHE A N 1
ATOM 798 C CA . PHE A 1 102 ? -8.457 12.128 4.776 1.00 96.94 102 PHE A CA 1
ATOM 799 C C . PHE A 1 102 ? -7.641 12.411 3.516 1.00 96.94 102 PHE A C 1
ATOM 801 O O . PHE A 1 102 ? -7.574 13.548 3.047 1.00 96.94 102 PHE A O 1
ATOM 808 N N . HIS A 1 103 ? -7.020 11.369 2.977 1.00 97.62 103 HIS A N 1
ATOM 809 C CA . HIS A 1 103 ? -6.177 11.445 1.791 1.00 97.62 103 HIS A CA 1
ATOM 810 C C . HIS A 1 103 ? -6.215 10.134 1.004 1.00 97.62 103 HIS A C 1
ATOM 812 O O . HIS A 1 103 ? -6.682 9.104 1.491 1.00 97.62 103 HIS A O 1
ATOM 818 N N . HIS A 1 104 ? -5.699 10.207 -0.220 1.00 96.50 104 HIS A N 1
ATOM 819 C CA . HIS A 1 104 ? -5.212 9.054 -0.970 1.00 96.50 104 HIS A CA 1
ATOM 820 C C . HIS A 1 104 ? -3.743 8.839 -0.623 1.00 96.50 104 HIS A C 1
ATOM 822 O O . HIS A 1 104 ? -3.010 9.816 -0.478 1.00 96.50 104 HIS A O 1
ATOM 828 N N . ASP A 1 105 ? -3.293 7.589 -0.560 1.00 94.94 105 ASP A N 1
ATOM 829 C CA . ASP A 1 105 ? -1.858 7.301 -0.415 1.00 94.94 105 ASP A CA 1
ATOM 830 C C . ASP A 1 105 ? -1.122 7.588 -1.731 1.00 94.94 105 ASP A C 1
ATOM 832 O O . ASP A 1 105 ? -0.080 8.236 -1.759 1.00 94.94 105 ASP A O 1
ATOM 836 N N . ALA A 1 106 ? -1.693 7.108 -2.838 1.00 93.75 106 ALA A N 1
ATOM 837 C CA . ALA A 1 106 ? -1.223 7.353 -4.194 1.00 93.75 106 ALA A CA 1
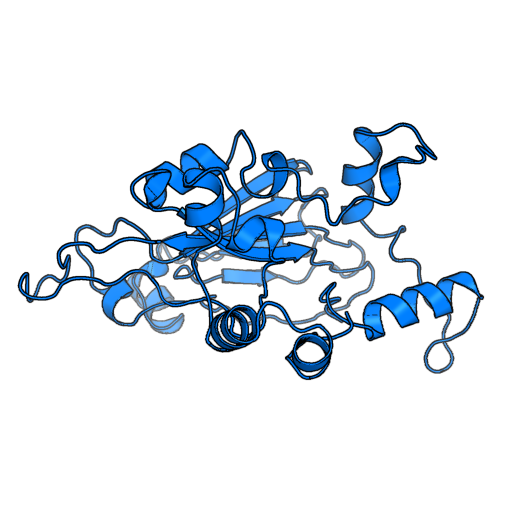ATOM 838 C C . ALA A 1 106 ? -2.360 7.098 -5.184 1.00 93.75 106 ALA A C 1
ATOM 840 O O . ALA A 1 106 ? -3.051 6.078 -5.108 1.00 93.75 106 ALA A O 1
ATOM 841 N N . VAL A 1 107 ? -2.539 8.012 -6.136 1.00 94.62 107 VAL A N 1
ATOM 842 C CA . VAL A 1 107 ? -3.567 7.910 -7.173 1.00 94.62 107 VAL A CA 1
ATOM 843 C C . VAL A 1 107 ? -3.063 8.540 -8.468 1.00 94.62 107 VAL A C 1
ATOM 845 O O . VAL A 1 107 ? -2.548 9.656 -8.477 1.00 94.62 107 VAL A O 1
ATOM 848 N N . LEU A 1 108 ? -3.198 7.818 -9.581 1.00 92.94 108 LEU A N 1
ATOM 849 C CA . LEU A 1 108 ? -2.996 8.396 -10.909 1.00 92.94 108 LEU A CA 1
ATOM 850 C C . LEU A 1 108 ? -4.272 9.117 -11.341 1.00 92.94 108 LEU A C 1
ATOM 852 O O . LEU A 1 108 ? -5.365 8.619 -11.101 1.00 92.94 108 LEU A O 1
ATOM 856 N N . ALA A 1 109 ? -4.159 10.256 -12.023 1.00 89.81 109 ALA A N 1
ATOM 857 C CA . ALA A 1 109 ? -5.334 11.030 -12.442 1.00 89.81 109 ALA A CA 1
ATOM 858 C C . ALA A 1 109 ? -6.323 10.203 -13.286 1.00 89.81 109 ALA A C 1
ATOM 860 O O . ALA A 1 109 ? -7.538 10.317 -13.142 1.00 89.81 109 ALA A O 1
ATOM 861 N N . ASP A 1 110 ? -5.802 9.319 -14.138 1.00 90.44 110 ASP A N 1
ATOM 862 C CA . ASP A 1 110 ? -6.611 8.466 -15.000 1.00 90.44 110 ASP A CA 1
ATOM 863 C C . ASP A 1 110 ? -7.327 7.343 -14.215 1.00 90.44 110 ASP A C 1
ATOM 865 O O . ASP A 1 110 ? -8.373 6.884 -14.671 1.00 90.44 110 ASP A O 1
ATOM 869 N N . ARG A 1 111 ? -6.834 6.954 -13.019 1.00 92.50 111 ARG A N 1
ATOM 870 C CA . ARG A 1 111 ? -7.397 5.916 -12.121 1.00 92.50 111 ARG A CA 1
ATOM 871 C C . ARG A 1 111 ? -8.885 6.110 -11.862 1.00 92.50 111 ARG A C 1
ATOM 873 O O . ARG A 1 111 ? -9.618 5.121 -11.851 1.00 92.50 111 ARG A O 1
ATOM 880 N N . LEU A 1 112 ? -9.293 7.362 -11.670 1.00 92.25 112 LEU A N 1
ATOM 881 C CA . LEU A 1 112 ? -10.645 7.767 -11.281 1.00 92.25 112 LEU A CA 1
ATOM 882 C C . LEU A 1 112 ? -11.663 7.606 -12.423 1.00 92.25 112 LEU A C 1
ATOM 884 O O . LEU A 1 112 ? -12.865 7.561 -12.186 1.00 92.25 112 LEU A O 1
ATOM 888 N N . LEU A 1 113 ? -11.189 7.485 -13.668 1.00 91.44 113 LEU A N 1
ATOM 889 C CA . LEU A 1 113 ? -12.028 7.437 -14.869 1.00 91.44 113 LEU A CA 1
ATOM 890 C C . LEU A 1 113 ? -12.138 6.035 -15.486 1.00 91.44 113 LEU A C 1
ATOM 892 O O . LEU A 1 113 ? -12.939 5.828 -16.400 1.00 91.44 113 LEU A O 1
ATOM 896 N N . ARG A 1 114 ? -11.322 5.072 -15.039 1.00 91.19 114 ARG A N 1
ATOM 897 C CA . ARG A 1 114 ? -11.174 3.765 -15.699 1.00 91.19 114 ARG A CA 1
ATOM 898 C C . ARG A 1 114 ? -12.429 2.897 -15.586 1.00 91.19 114 ARG A C 1
ATOM 900 O O . ARG A 1 114 ? -12.969 2.701 -14.497 1.00 91.19 114 ARG A O 1
ATOM 907 N N . LYS A 1 115 ? -12.837 2.304 -16.711 1.00 90.50 115 LYS A N 1
ATOM 908 C CA . LYS A 1 115 ? -13.906 1.302 -16.816 1.00 90.50 115 LYS A CA 1
ATOM 909 C C . LYS A 1 115 ? -13.484 0.179 -17.788 1.00 90.50 115 LYS A C 1
ATOM 911 O O . LYS A 1 115 ? -13.248 0.471 -18.958 1.00 90.50 115 LYS A O 1
ATOM 916 N N . PRO A 1 116 ? -13.407 -1.095 -17.349 1.00 88.94 116 PRO A N 1
ATOM 917 C CA . PRO A 1 116 ? -13.607 -1.577 -15.977 1.00 88.94 116 PRO A CA 1
ATOM 918 C C . PRO A 1 116 ? -12.556 -1.021 -14.998 1.00 88.94 116 PRO A C 1
ATOM 920 O O . PRO A 1 116 ? -11.468 -0.610 -15.400 1.00 88.94 116 PRO A O 1
ATOM 923 N N . TYR A 1 117 ? -12.909 -0.986 -13.707 1.00 89.69 117 TYR A N 1
ATOM 924 C CA . TYR A 1 117 ? -12.089 -0.368 -12.655 1.00 89.69 117 TYR A CA 1
ATOM 925 C C . TYR A 1 117 ? -10.765 -1.107 -12.429 1.00 89.69 117 TYR A C 1
ATOM 927 O O . TYR A 1 117 ? -9.735 -0.487 -12.185 1.00 89.69 117 TYR A O 1
ATOM 935 N N . MET A 1 118 ? -10.789 -2.434 -12.505 1.00 92.12 118 MET A N 1
ATOM 936 C CA . MET A 1 118 ? -9.638 -3.286 -12.223 1.00 92.12 118 MET A CA 1
ATOM 937 C C . MET A 1 118 ? -8.679 -3.387 -13.419 1.00 92.12 118 MET A C 1
ATOM 939 O O . MET A 1 118 ? -9.107 -3.220 -14.564 1.00 92.12 118 MET A O 1
ATOM 943 N N . PRO A 1 119 ? -7.394 -3.711 -13.187 1.00 93.75 119 PRO A N 1
ATOM 944 C CA . PRO A 1 119 ? -6.723 -3.848 -11.886 1.00 93.75 119 PRO A CA 1
ATOM 945 C C . PRO A 1 119 ? -6.293 -2.501 -11.276 1.00 93.75 119 PRO A C 1
ATOM 947 O O . PRO A 1 119 ? -6.126 -1.506 -11.999 1.00 93.75 119 PRO A O 1
ATOM 950 N N . CYS A 1 120 ? -6.082 -2.499 -9.954 1.00 95.25 120 CYS A N 1
ATOM 951 C CA . CYS A 1 120 ? -5.553 -1.358 -9.195 1.00 95.25 120 CYS A CA 1
ATOM 952 C C . CYS A 1 120 ? -4.101 -1.038 -9.577 1.00 95.25 120 CYS A C 1
ATOM 954 O O . CYS A 1 120 ? -3.393 -1.880 -10.130 1.00 95.25 120 CYS A O 1
ATOM 956 N N . ASP A 1 121 ? -3.651 0.185 -9.281 1.00 95.88 121 ASP A N 1
ATOM 957 C CA . ASP A 1 121 ? -2.253 0.576 -9.502 1.00 95.88 121 ASP A CA 1
ATOM 958 C C . ASP A 1 121 ? -1.373 0.256 -8.289 1.00 95.88 121 ASP A C 1
ATOM 960 O O . ASP A 1 121 ? -0.272 -0.273 -8.468 1.00 95.88 121 ASP A O 1
ATOM 964 N N . TRP A 1 122 ? -1.878 0.502 -7.078 1.00 97.44 122 TRP A N 1
ATOM 965 C CA . TRP A 1 122 ? -1.244 0.090 -5.831 1.00 97.44 122 TRP A CA 1
ATOM 966 C C . TRP A 1 122 ? -2.276 -0.460 -4.852 1.00 97.44 122 TRP A C 1
ATOM 968 O O . TRP A 1 122 ? -3.459 -0.120 -4.901 1.00 97.44 122 TRP A O 1
ATOM 978 N N . LEU A 1 123 ? -1.802 -1.317 -3.956 1.00 97.62 123 LEU A N 1
ATOM 979 C CA . LEU A 1 123 ? -2.552 -1.809 -2.808 1.00 97.62 123 LEU A CA 1
ATOM 980 C C . LEU A 1 123 ? -1.699 -1.677 -1.562 1.00 97.62 123 LEU A C 1
ATOM 982 O O . LEU A 1 123 ? -0.481 -1.838 -1.628 1.00 97.62 123 LEU A O 1
ATOM 986 N N . CYS A 1 124 ? -2.349 -1.487 -0.424 1.00 96.94 124 CYS A N 1
ATOM 987 C CA . CYS A 1 124 ? -1.707 -1.600 0.872 1.00 96.94 124 CYS A CA 1
ATOM 988 C C . CYS A 1 124 ? -2.436 -2.643 1.719 1.00 96.94 124 CYS A C 1
ATOM 990 O O . CYS A 1 124 ? -3.660 -2.611 1.861 1.00 96.94 124 CYS A O 1
ATOM 992 N N . ALA A 1 125 ? -1.664 -3.588 2.251 1.00 95.12 125 ALA A N 1
ATOM 993 C CA . ALA A 1 125 ? -2.102 -4.563 3.234 1.00 95.12 125 ALA A CA 1
ATOM 994 C C . ALA A 1 125 ? -1.629 -4.114 4.619 1.00 95.12 125 ALA A C 1
ATOM 996 O O . ALA A 1 125 ? -0.431 -4.137 4.911 1.00 95.12 125 ALA A O 1
ATOM 997 N N . ILE A 1 126 ? -2.571 -3.722 5.470 1.00 94.00 126 ILE A N 1
ATOM 998 C CA . ILE A 1 126 ? -2.334 -3.362 6.864 1.00 94.00 126 ILE A CA 1
ATOM 999 C C . ILE A 1 126 ? -2.654 -4.577 7.725 1.00 94.00 126 ILE A C 1
ATOM 1001 O O . ILE A 1 126 ? -3.815 -4.937 7.899 1.00 94.00 126 ILE A O 1
ATOM 1005 N N . HIS A 1 127 ? -1.631 -5.194 8.295 1.00 86.81 127 HIS A N 1
ATOM 1006 C CA . HIS A 1 127 ? -1.782 -6.232 9.300 1.00 86.81 127 HIS A CA 1
ATOM 1007 C C . HIS A 1 127 ? -1.807 -5.581 10.678 1.00 86.81 127 HIS A C 1
ATOM 1009 O O . HIS A 1 127 ? -0.866 -4.891 11.079 1.00 86.81 127 HIS A O 1
ATOM 1015 N N . TYR A 1 128 ? -2.892 -5.794 11.408 1.00 84.50 128 TYR A N 1
ATOM 1016 C CA . TYR A 1 128 ? -2.994 -5.388 12.797 1.00 84.50 128 TYR A CA 1
ATOM 1017 C C . TYR A 1 128 ? -2.114 -6.304 13.624 1.00 84.50 128 TYR A C 1
ATOM 1019 O O . TYR A 1 128 ? -2.353 -7.503 13.719 1.00 84.50 128 TYR A O 1
ATOM 1027 N N . LEU A 1 129 ? -1.059 -5.739 14.198 1.00 83.31 129 LEU A N 1
ATOM 1028 C CA . LEU A 1 129 ? -0.200 -6.476 15.111 1.00 83.31 129 LEU A CA 1
ATOM 1029 C C . LEU A 1 129 ? -0.789 -6.465 16.519 1.00 83.31 129 LEU A C 1
ATOM 1031 O O . LEU A 1 129 ? -0.347 -7.240 17.356 1.00 83.31 129 LEU A O 1
ATOM 1035 N N . THR A 1 130 ? -1.819 -5.648 16.755 1.00 83.44 130 THR A N 1
ATOM 1036 C CA . THR A 1 130 ? -2.625 -5.632 17.976 1.00 83.44 130 THR A CA 1
ATOM 1037 C C . THR A 1 130 ? -4.071 -5.340 17.731 1.00 83.44 130 THR A C 1
ATOM 1039 O O . THR A 1 130 ? -4.419 -4.792 16.692 1.00 83.44 130 THR A O 1
ATOM 1042 N N . ASP A 1 131 ? -4.881 -5.653 18.733 1.00 86.31 131 ASP A N 1
ATOM 1043 C CA . ASP A 1 131 ? -6.299 -5.355 18.721 1.00 86.31 131 ASP A CA 1
ATOM 1044 C C . ASP A 1 131 ? -6.537 -3.866 18.464 1.00 86.31 131 ASP A C 1
ATOM 1046 O O . ASP A 1 131 ? -5.853 -2.993 19.007 1.00 86.31 131 ASP A O 1
ATOM 1050 N N . VAL A 1 132 ? -7.503 -3.602 17.591 1.00 92.44 132 VAL A N 1
ATOM 1051 C CA . VAL A 1 132 ? -7.996 -2.269 17.269 1.00 92.44 132 VAL A CA 1
ATOM 1052 C C . VAL A 1 132 ? -9.482 -2.271 17.573 1.00 92.44 132 VAL A C 1
ATOM 1054 O O . VAL A 1 132 ? -10.255 -2.962 16.910 1.00 92.44 132 VAL A O 1
ATOM 1057 N N . ALA A 1 133 ? -9.868 -1.507 18.585 1.00 94.81 133 ALA A N 1
ATOM 1058 C CA . ALA A 1 133 ? -11.232 -1.396 19.081 1.00 94.81 133 ALA A CA 1
ATOM 1059 C C . ALA A 1 133 ? -11.627 0.090 19.187 1.00 94.81 133 ALA A C 1
ATOM 1061 O O . ALA A 1 133 ? -10.778 0.964 18.982 1.00 94.81 133 ALA A O 1
ATOM 1062 N N . PRO A 1 134 ? -12.893 0.419 19.503 1.00 94.62 134 PRO A N 1
ATOM 1063 C CA . PRO A 1 134 ? -13.254 1.784 19.877 1.00 94.62 134 PRO A CA 1
ATOM 1064 C C . PRO A 1 134 ? -12.313 2.336 20.964 1.00 94.62 134 PRO A C 1
ATOM 1066 O O . PRO A 1 134 ? -11.990 1.640 21.924 1.00 94.62 134 PRO A O 1
ATOM 1069 N N . GLY A 1 135 ? -11.842 3.573 20.786 1.00 90.69 135 GLY A N 1
ATOM 1070 C CA . GLY A 1 135 ? -10.821 4.197 21.641 1.00 90.69 135 GLY A CA 1
ATOM 1071 C C . GLY A 1 135 ? -9.377 3.938 21.190 1.00 90.69 135 GLY A C 1
ATOM 1072 O O . GLY A 1 135 ? -8.502 4.758 21.439 1.00 90.69 135 GLY A O 1
ATOM 1073 N N . THR A 1 136 ? -9.101 2.885 20.417 1.00 92.25 136 THR A N 1
ATOM 1074 C CA . THR A 1 136 ? -7.790 2.706 1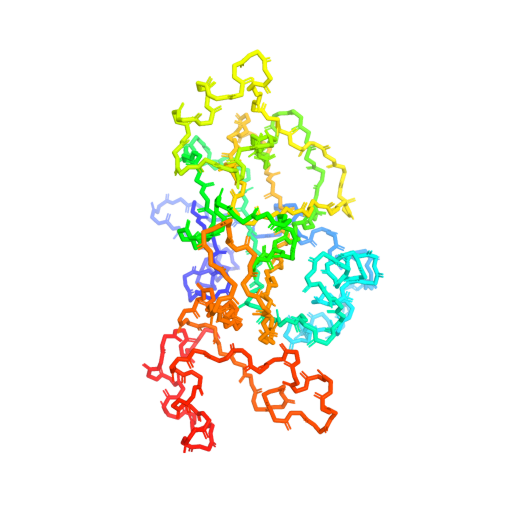9.779 1.00 92.25 136 THR A CA 1
ATOM 1075 C C . THR A 1 136 ? -7.672 3.603 18.533 1.00 92.25 136 THR A C 1
ATOM 1077 O O . THR A 1 136 ? -8.623 3.668 17.745 1.00 92.25 136 THR A O 1
ATOM 1080 N N . PRO A 1 137 ? -6.513 4.243 18.263 1.00 92.06 137 PRO A N 1
ATOM 1081 C CA . PRO A 1 137 ? -6.272 4.886 16.973 1.00 92.06 137 PRO A CA 1
ATOM 1082 C C . PRO A 1 137 ? -6.546 3.902 15.834 1.00 92.06 137 PRO A C 1
ATOM 1084 O O . PRO A 1 137 ? -5.966 2.822 15.811 1.00 92.06 137 PRO A O 1
ATOM 1087 N N . SER A 1 138 ? -7.401 4.230 14.869 1.00 93.50 138 SER A N 1
ATOM 1088 C CA . SER A 1 138 ? -7.937 3.241 13.914 1.00 93.50 138 SER A CA 1
ATOM 1089 C C . SER A 1 138 ? -7.784 3.695 12.468 1.00 93.50 138 SER A C 1
ATOM 1091 O O . SER A 1 138 ? -7.705 4.887 12.181 1.00 93.50 138 SER A O 1
ATOM 1093 N N . PHE A 1 139 ? -7.620 2.741 11.550 1.00 96.12 139 PHE A N 1
ATOM 1094 C CA . PHE A 1 139 ? -7.653 3.030 10.119 1.00 96.12 139 PHE A CA 1
ATOM 1095 C C . PHE A 1 139 ? -9.112 3.237 9.726 1.00 96.12 139 PHE A C 1
ATOM 1097 O O . PHE A 1 139 ? -9.938 2.374 10.005 1.00 96.12 139 PHE A O 1
ATOM 1104 N N . CYS A 1 140 ? -9.432 4.379 9.134 1.00 96.88 140 CYS A N 1
ATOM 1105 C CA . CYS A 1 140 ? -10.785 4.740 8.742 1.00 96.88 140 CYS A CA 1
ATOM 1106 C C . CYS A 1 140 ? -10.819 5.006 7.248 1.00 96.88 140 CYS A C 1
ATOM 1108 O O . CYS A 1 140 ? -9.955 5.711 6.734 1.00 96.88 140 CYS A O 1
ATOM 1110 N N . VAL A 1 141 ? -11.801 4.439 6.560 1.00 98.00 141 VAL A N 1
ATOM 1111 C CA . VAL A 1 141 ? -11.965 4.566 5.111 1.00 98.00 141 VAL A CA 1
ATOM 1112 C C . VAL A 1 141 ? -13.291 5.224 4.782 1.00 98.00 141 VAL A C 1
ATOM 1114 O O . VAL A 1 141 ? -14.246 5.113 5.545 1.00 98.00 141 VAL A O 1
ATOM 1117 N N . VAL A 1 142 ? -13.370 5.835 3.606 1.00 98.38 142 VAL A N 1
ATOM 1118 C CA . VAL A 1 142 ? -14.641 6.198 2.977 1.00 98.38 142 VAL A CA 1
ATOM 1119 C C . VAL A 1 142 ? -14.905 5.203 1.842 1.00 98.38 142 VAL A C 1
ATOM 1121 O O . VAL A 1 142 ? -14.267 5.306 0.788 1.00 98.38 142 VAL A O 1
ATOM 1124 N N . PRO A 1 143 ? -15.784 4.199 2.014 1.00 96.88 143 PRO A N 1
ATOM 1125 C CA . PRO A 1 143 ? -16.067 3.217 0.970 1.00 96.88 143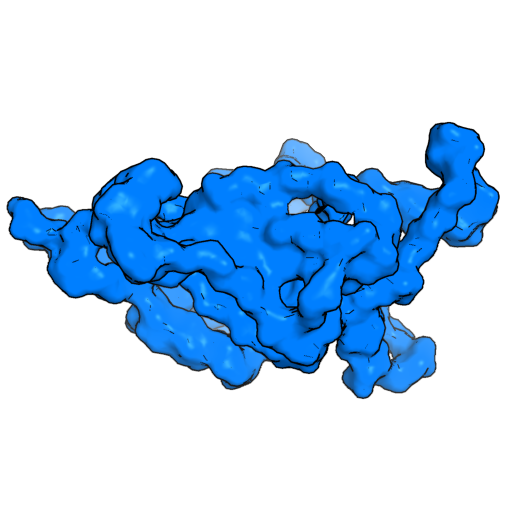 PRO A CA 1
ATOM 1126 C C . PRO A 1 143 ? -16.590 3.867 -0.318 1.00 96.88 143 PRO A C 1
ATOM 1128 O O . PRO A 1 143 ? -17.369 4.813 -0.278 1.00 96.88 143 PRO A O 1
ATOM 1131 N N . GLY A 1 144 ? -16.149 3.374 -1.480 1.00 94.94 144 GLY A N 1
ATOM 1132 C CA . GLY A 1 144 ? -16.560 3.903 -2.790 1.00 94.94 144 GLY A CA 1
ATOM 1133 C C . GLY A 1 144 ? -15.950 5.261 -3.163 1.00 94.94 144 GLY A C 1
ATOM 1134 O O . GLY A 1 144 ? -16.150 5.739 -4.278 1.00 94.94 144 GLY A O 1
ATOM 1135 N N . SER A 1 145 ? -15.162 5.872 -2.274 1.00 97.19 145 SER A N 1
ATOM 1136 C CA . SER A 1 145 ? -14.524 7.173 -2.512 1.00 97.19 145 SER A CA 1
ATOM 1137 C C . SER A 1 145 ? -13.417 7.144 -3.577 1.00 97.19 145 SER A C 1
ATOM 1139 O O . SER A 1 145 ? -12.959 8.182 -4.046 1.00 97.19 145 SER A O 1
ATOM 1141 N N . ASN A 1 146 ? -13.026 5.949 -4.014 1.00 95.31 146 ASN A N 1
ATOM 1142 C CA . ASN A 1 146 ? -11.953 5.691 -4.969 1.00 95.31 146 ASN A CA 1
ATOM 1143 C C . ASN A 1 146 ? -12.233 6.084 -6.427 1.00 95.31 146 ASN A C 1
ATOM 1145 O O . ASN A 1 146 ? -11.437 5.778 -7.320 1.00 95.31 146 ASN A O 1
ATOM 1149 N N . ALA A 1 147 ? -13.380 6.714 -6.668 1.00 93.94 147 ALA A N 1
ATOM 1150 C CA . ALA A 1 147 ? -13.779 7.298 -7.941 1.00 93.94 147 ALA A CA 1
ATOM 1151 C C . ALA A 1 147 ? -13.725 8.838 -7.932 1.00 93.94 147 ALA A C 1
ATOM 1153 O O . ALA A 1 147 ? -14.031 9.454 -8.950 1.00 93.94 147 ALA A O 1
ATOM 1154 N N . TYR A 1 148 ? -13.333 9.457 -6.813 1.00 96.06 148 TYR A N 1
ATOM 1155 C CA . TYR A 1 148 ? -13.381 10.905 -6.622 1.00 96.06 148 TYR A CA 1
ATOM 1156 C C . TYR A 1 148 ? -11.992 11.494 -6.375 1.00 96.06 148 TYR A C 1
ATOM 1158 O O . TYR A 1 148 ? -11.148 10.898 -5.699 1.00 96.06 148 TYR A O 1
ATOM 1166 N N . ALA A 1 149 ? -11.750 12.686 -6.924 1.00 96.06 149 ALA A N 1
ATOM 1167 C CA . ALA A 1 149 ? -10.460 13.355 -6.798 1.00 96.06 149 ALA A CA 1
ATOM 1168 C C . ALA A 1 149 ? -10.328 14.061 -5.446 1.00 96.06 149 ALA A C 1
ATOM 1170 O O . ALA A 1 149 ? -9.226 14.164 -4.907 1.00 96.06 149 ALA A O 1
ATOM 1171 N N . THR A 1 150 ? -11.448 14.524 -4.884 1.00 96.88 150 THR A N 1
ATOM 1172 C CA . THR A 1 150 ? -11.483 15.212 -3.590 1.00 96.88 150 THR A CA 1
ATOM 1173 C C . THR A 1 150 ? -12.479 14.574 -2.627 1.00 96.88 150 THR A C 1
ATOM 1175 O O . THR A 1 150 ? -13.459 13.953 -3.037 1.00 96.88 150 THR A O 1
ATOM 1178 N N . LEU A 1 151 ? -12.258 14.768 -1.322 1.00 97.19 151 LEU A N 1
ATOM 1179 C CA . LEU A 1 151 ? -13.195 14.296 -0.302 1.00 97.19 151 LEU A CA 1
ATOM 1180 C C . LEU A 1 151 ? -14.557 14.991 -0.423 1.00 97.19 151 LEU A C 1
ATOM 1182 O O . LEU A 1 151 ? -15.584 14.365 -0.198 1.00 97.19 151 LEU A O 1
ATOM 1186 N N . LYS A 1 152 ? -14.571 16.270 -0.823 1.00 98.12 152 LYS A N 1
ATOM 1187 C CA . LYS A 1 152 ? -15.808 17.019 -1.066 1.00 98.12 152 LYS A CA 1
ATOM 1188 C C . LYS A 1 152 ? -16.631 16.379 -2.186 1.00 98.12 152 LYS A C 1
ATOM 1190 O O . LYS A 1 152 ? -17.818 16.149 -2.003 1.00 98.12 152 LYS A O 1
ATOM 1195 N N . GLU A 1 153 ? -15.993 16.049 -3.307 1.00 98.00 153 GLU A N 1
ATOM 1196 C CA . GLU A 1 153 ? -16.653 15.327 -4.400 1.00 98.00 153 GLU A CA 1
ATOM 1197 C C . GLU A 1 153 ? -17.143 13.949 -3.951 1.00 98.00 153 GLU A C 1
ATOM 1199 O O . GLU A 1 153 ? -18.237 13.546 -4.332 1.00 98.00 153 GLU A O 1
ATOM 1204 N N . ALA A 1 154 ? -16.370 13.236 -3.124 1.00 97.75 154 ALA A N 1
ATOM 1205 C CA . ALA A 1 154 ? -16.804 11.959 -2.564 1.00 97.75 154 ALA A CA 1
ATOM 1206 C C . ALA A 1 154 ? -18.034 12.123 -1.660 1.00 97.75 154 ALA A C 1
ATOM 1208 O O . ALA A 1 154 ? -18.966 11.333 -1.758 1.00 97.75 154 ALA A O 1
ATOM 1209 N N . PHE A 1 155 ? -18.064 13.154 -0.815 1.00 98.25 155 PHE A N 1
ATOM 1210 C CA . PHE A 1 155 ? -19.205 13.481 0.040 1.00 98.25 155 PHE A CA 1
ATOM 1211 C C . PHE A 1 155 ? -20.462 13.783 -0.778 1.00 98.25 155 PHE A C 1
ATOM 1213 O O . PHE A 1 155 ? -21.504 13.166 -0.570 1.00 98.25 155 PHE A O 1
ATOM 1220 N N . GLU A 1 156 ? -20.351 14.680 -1.756 1.00 98.44 156 GLU A N 1
ATOM 1221 C CA . GLU A 1 156 ? -21.468 15.067 -2.621 1.00 98.44 156 GLU A CA 1
ATOM 1222 C C . GLU A 1 156 ? -21.930 13.905 -3.514 1.00 98.44 156 GLU A C 1
ATOM 1224 O O . GLU A 1 156 ? -23.128 13.675 -3.665 1.00 98.44 156 GLU A O 1
ATOM 1229 N N . GLY A 1 157 ? -20.988 13.157 -4.091 1.00 97.56 157 GLY A N 1
ATOM 1230 C CA . GLY A 1 157 ? -21.263 12.083 -5.042 1.00 97.56 157 GLY A CA 1
ATOM 1231 C C . GLY A 1 157 ? -21.777 10.793 -4.405 1.00 97.56 157 GLY A C 1
ATOM 1232 O O . GLY A 1 157 ? -22.576 10.089 -5.022 1.00 97.56 157 GLY A O 1
ATOM 1233 N N . LEU A 1 158 ? -21.350 10.470 -3.180 1.00 97.88 158 LEU A N 1
ATOM 1234 C CA . LEU A 1 158 ? -21.878 9.324 -2.432 1.00 97.88 158 LEU A CA 1
ATOM 1235 C C . LEU A 1 158 ? -23.198 9.661 -1.721 1.00 97.88 158 LEU A C 1
ATOM 1237 O O . LEU A 1 158 ? -24.009 8.759 -1.511 1.00 97.88 158 LEU A O 1
ATOM 1241 N N . GLY A 1 159 ? -23.436 10.931 -1.371 1.00 98.00 159 GLY A N 1
ATOM 1242 C CA . GLY A 1 159 ? -24.677 11.385 -0.744 1.00 98.00 159 GLY A CA 1
ATOM 1243 C C . GLY A 1 159 ? -24.986 10.612 0.540 1.00 98.00 159 GLY A C 1
ATOM 1244 O O . GLY A 1 159 ? -24.150 10.517 1.435 1.00 98.00 159 GLY A O 1
ATOM 1245 N N . GLU A 1 160 ? -26.169 10.001 0.616 1.00 97.44 160 GLU A N 1
ATOM 1246 C CA . GLU A 1 160 ? -26.595 9.187 1.769 1.00 97.44 160 GLU A CA 1
ATOM 1247 C C . GLU A 1 160 ? -25.708 7.951 2.018 1.00 97.44 160 GLU A C 1
ATOM 1249 O O . GLU A 1 160 ? -25.729 7.374 3.106 1.00 97.44 160 GLU A O 1
ATOM 1254 N N . HIS A 1 161 ? -24.906 7.542 1.029 1.00 97.25 161 HIS A N 1
ATOM 1255 C CA . HIS A 1 161 ? -23.944 6.451 1.164 1.00 97.25 161 HIS A CA 1
ATOM 1256 C C . HIS A 1 161 ? -22.568 6.908 1.667 1.00 97.25 161 HIS A C 1
ATOM 1258 O O . HIS A 1 161 ? -21.722 6.051 1.929 1.00 97.25 161 HIS A O 1
ATOM 1264 N N . TYR A 1 162 ? -22.313 8.217 1.807 1.00 98.25 162 TYR A N 1
ATOM 1265 C CA . TYR A 1 162 ? -21.059 8.695 2.387 1.00 98.25 162 TYR A CA 1
ATOM 1266 C C . TYR A 1 162 ? -20.986 8.289 3.858 1.00 98.25 162 TYR A C 1
ATOM 1268 O O . TYR A 1 162 ? -21.806 8.708 4.676 1.00 98.25 162 TYR A O 1
ATOM 1276 N N . GLN A 1 163 ? -19.982 7.486 4.199 1.00 97.62 163 GLN A N 1
ATOM 1277 C CA . GLN A 1 163 ? -19.721 7.070 5.570 1.00 97.62 163 GLN A CA 1
ATOM 1278 C C . GLN A 1 163 ? -18.218 6.969 5.802 1.00 97.62 163 GLN A C 1
ATOM 1280 O O . GLN A 1 163 ? -17.489 6.404 4.988 1.00 97.62 163 GLN A O 1
ATOM 1285 N N . GLU A 1 164 ? -17.771 7.493 6.938 1.00 97.44 164 GLU A N 1
ATOM 1286 C CA . GLU A 1 164 ? -16.415 7.313 7.450 1.00 97.44 164 GLU A CA 1
ATOM 1287 C C . GLU A 1 164 ? -16.414 6.087 8.363 1.00 97.44 164 GLU A C 1
ATOM 1289 O O . GLU A 1 164 ? -17.033 6.086 9.428 1.00 97.44 164 GLU A O 1
ATOM 1294 N N . VAL A 1 165 ? -15.768 5.013 7.915 1.00 97.81 165 VAL A N 1
ATOM 1295 C CA . VAL A 1 165 ? -15.855 3.693 8.541 1.00 97.81 165 VAL A CA 1
ATOM 1296 C C . VAL A 1 165 ? -14.521 3.337 9.200 1.00 97.81 165 VAL A C 1
ATOM 1298 O O . VAL A 1 165 ? -13.584 2.946 8.494 1.00 97.81 165 VAL A O 1
ATOM 1301 N N . PRO A 1 166 ? -14.402 3.433 10.539 1.00 96.75 166 PRO A N 1
ATOM 1302 C CA . PRO A 1 166 ? -13.249 2.899 11.248 1.00 96.75 166 PRO A CA 1
ATOM 1303 C C . PRO A 1 166 ? -13.236 1.371 11.185 1.00 96.75 166 PRO A C 1
ATOM 1305 O O . PRO A 1 166 ? -14.252 0.707 11.391 1.00 96.75 166 PRO A O 1
ATOM 1308 N N . ILE A 1 167 ? -12.061 0.802 10.930 1.00 96.56 167 ILE A N 1
ATOM 1309 C CA . ILE A 1 167 ? -11.865 -0.641 10.833 1.00 96.56 167 ILE A CA 1
ATOM 1310 C C . ILE A 1 167 ? -11.327 -1.168 12.160 1.00 96.56 167 ILE A C 1
ATOM 1312 O O . ILE A 1 167 ? -10.134 -1.058 12.458 1.00 96.56 167 ILE A O 1
ATOM 1316 N N . PHE A 1 168 ? -12.220 -1.755 12.950 1.00 96.38 168 PHE A N 1
ATOM 1317 C CA . PHE A 1 168 ? -11.901 -2.443 14.198 1.00 96.38 168 PHE A CA 1
ATOM 1318 C C . PHE A 1 168 ? -11.756 -3.941 13.951 1.00 96.38 168 PHE A C 1
ATOM 1320 O O . PHE A 1 168 ? -12.603 -4.550 13.298 1.00 96.38 168 PHE A O 1
ATOM 1327 N N . ALA A 1 169 ? -10.680 -4.534 14.458 1.00 86.62 169 ALA A N 1
ATOM 1328 C CA . ALA A 1 169 ? -10.412 -5.960 14.334 1.00 86.62 169 ALA A CA 1
ATOM 1329 C C . ALA A 1 169 ? -9.328 -6.394 15.341 1.00 86.62 169 ALA A C 1
ATOM 1331 O O . ALA A 1 169 ? -8.501 -5.566 15.737 1.00 86.62 169 ALA A O 1
ATOM 1332 N N . PRO A 1 170 ? -9.293 -7.675 15.748 1.00 81.62 170 PRO A N 1
ATOM 1333 C CA . PRO A 1 170 ? -8.237 -8.189 16.616 1.00 81.62 170 PRO A CA 1
ATOM 1334 C C . PRO A 1 170 ? -6.880 -8.258 15.898 1.00 81.62 170 PRO A C 1
ATOM 1336 O O . PRO A 1 170 ? -6.800 -8.233 14.662 1.00 81.62 170 PRO A O 1
ATOM 1339 N N . ALA A 1 171 ? -5.815 -8.415 16.681 1.00 83.38 171 ALA A N 1
ATOM 1340 C CA . ALA A 1 171 ? -4.473 -8.724 16.203 1.00 83.38 171 ALA A CA 1
ATOM 1341 C C . ALA A 1 171 ? -4.472 -9.938 15.251 1.00 83.38 171 ALA A C 1
ATOM 1343 O O . ALA A 1 171 ? -5.214 -10.901 15.438 1.00 83.38 171 ALA A O 1
ATOM 1344 N N . GLY A 1 172 ? -3.622 -9.900 14.226 1.00 77.88 172 GLY A N 1
ATOM 1345 C CA . GLY A 1 172 ? -3.553 -10.895 13.152 1.00 77.88 172 GLY A CA 1
ATOM 1346 C C . GLY A 1 172 ? -4.508 -10.631 11.982 1.00 77.88 172 GLY A C 1
ATOM 1347 O O . GLY A 1 172 ? -4.375 -11.264 10.934 1.00 77.88 172 GLY A O 1
ATOM 1348 N N . SER A 1 173 ? -5.434 -9.677 12.114 1.00 84.12 173 SER A N 1
ATOM 1349 C CA . SER A 1 173 ? -6.319 -9.269 11.018 1.00 84.12 173 SER A CA 1
ATOM 1350 C C . SER A 1 173 ? -5.564 -8.484 9.944 1.00 84.12 173 SER A C 1
ATOM 1352 O O . SER A 1 173 ? -4.626 -7.747 10.245 1.00 84.12 173 SER A O 1
ATOM 1354 N N . CYS A 1 174 ? -5.997 -8.608 8.687 1.00 88.69 174 CYS A N 1
ATOM 1355 C CA . CYS A 1 174 ? -5.453 -7.862 7.553 1.00 88.69 174 CYS A CA 1
ATOM 1356 C C . CYS A 1 174 ? -6.542 -6.992 6.921 1.00 88.69 174 CYS A C 1
ATOM 1358 O O . CYS A 1 174 ? -7.563 -7.510 6.470 1.00 88.69 174 CYS A O 1
ATOM 1360 N N . VAL A 1 175 ? -6.289 -5.690 6.820 1.00 94.00 175 VAL A N 1
ATOM 1361 C CA . VAL A 1 175 ? -7.075 -4.747 6.020 1.00 94.00 175 VAL A CA 1
ATOM 1362 C C . VAL A 1 175 ? -6.363 -4.554 4.689 1.00 94.00 175 VAL A C 1
ATOM 1364 O O . VAL A 1 175 ? -5.194 -4.180 4.664 1.00 94.00 175 VAL A O 1
ATOM 1367 N N . LEU A 1 176 ? -7.048 -4.817 3.581 1.00 94.75 176 LEU A N 1
ATOM 1368 C CA . LEU A 1 176 ? -6.515 -4.611 2.237 1.00 94.75 176 LEU A CA 1
ATOM 1369 C C . LEU A 1 176 ? -7.315 -3.508 1.548 1.00 94.75 176 LEU A C 1
ATOM 1371 O O . LEU A 1 176 ? -8.538 -3.610 1.472 1.00 94.75 176 LEU A O 1
ATOM 1375 N N . TYR A 1 177 ? -6.643 -2.474 1.044 1.00 97.00 177 TYR A N 1
ATOM 1376 C CA . TYR A 1 177 ? -7.305 -1.363 0.355 1.00 97.00 177 TYR A CA 1
ATOM 1377 C C . TYR A 1 177 ? -6.532 -0.888 -0.879 1.00 97.00 177 TYR A C 1
ATOM 1379 O O . TYR A 1 177 ? -5.314 -1.057 -0.986 1.00 97.00 177 TYR A O 1
ATOM 1387 N N . ASP A 1 178 ? -7.276 -0.291 -1.814 1.00 97.19 178 ASP A N 1
ATOM 1388 C CA . ASP A 1 178 ? -6.736 0.487 -2.931 1.00 97.19 178 ASP A CA 1
ATOM 1389 C C . ASP A 1 178 ? -6.270 1.847 -2.416 1.00 97.19 178 ASP A C 1
ATOM 1391 O O . ASP A 1 178 ? -7.050 2.554 -1.777 1.00 97.19 178 ASP A O 1
ATOM 1395 N N . THR A 1 179 ? -5.031 2.231 -2.723 1.00 97.38 179 THR A N 1
ATOM 1396 C CA . THR A 1 179 ? -4.430 3.504 -2.293 1.00 97.38 179 THR A CA 1
ATOM 1397 C C . THR A 1 179 ? -5.170 4.739 -2.806 1.00 97.38 179 THR A C 1
ATOM 1399 O O . THR A 1 179 ? -4.962 5.825 -2.268 1.00 97.38 179 THR A O 1
ATOM 1402 N N . ALA A 1 180 ? -6.029 4.577 -3.816 1.00 97.12 180 ALA A N 1
ATOM 1403 C CA . ALA A 1 180 ? -6.950 5.594 -4.303 1.00 97.12 180 ALA A CA 1
ATOM 1404 C C . ALA A 1 180 ? -8.238 5.703 -3.471 1.00 97.12 180 ALA A C 1
ATOM 1406 O O . ALA A 1 180 ? -9.126 6.442 -3.862 1.00 97.12 180 ALA A O 1
ATOM 1407 N N . THR A 1 181 ? -8.405 4.951 -2.383 1.00 97.62 181 THR A N 1
ATOM 1408 C CA . THR A 1 181 ? -9.539 5.109 -1.459 1.00 97.62 181 THR A CA 1
ATOM 1409 C C . THR A 1 181 ? -9.195 6.177 -0.433 1.00 97.62 181 THR A C 1
ATOM 1411 O O . THR A 1 181 ? -8.155 6.071 0.225 1.00 97.62 181 THR A O 1
ATOM 1414 N N . PHE A 1 182 ? -10.083 7.158 -0.239 1.00 98.31 182 PHE A N 1
ATOM 1415 C CA . PHE A 1 182 ? -9.915 8.130 0.833 1.00 98.31 182 PHE A CA 1
ATOM 1416 C C . PHE A 1 182 ? -9.928 7.418 2.175 1.00 98.31 182 PHE A C 1
ATOM 1418 O O . PHE A 1 182 ? -10.849 6.664 2.503 1.00 98.31 182 PHE A O 1
ATOM 1425 N N . HIS A 1 183 ? -8.895 7.685 2.955 1.00 98.25 183 HIS A N 1
ATOM 1426 C CA . HIS A 1 183 ? -8.747 7.110 4.271 1.00 98.25 183 HIS A CA 1
ATOM 1427 C C . HIS A 1 183 ? -7.977 8.050 5.188 1.00 98.25 183 HIS A C 1
ATOM 1429 O O . HIS A 1 183 ? -7.334 9.008 4.757 1.00 98.25 183 HIS A O 1
ATOM 1435 N N . THR A 1 184 ? -8.050 7.763 6.478 1.00 96.44 184 THR A N 1
ATOM 1436 C CA . THR A 1 184 ? -7.266 8.432 7.501 1.00 96.44 184 THR A CA 1
ATOM 1437 C C . THR A 1 184 ? -6.938 7.477 8.651 1.00 96.44 184 THR A C 1
ATOM 1439 O O . THR A 1 184 ? -7.400 6.337 8.710 1.00 96.44 184 THR A O 1
ATOM 1442 N N . ARG A 1 185 ? -6.127 7.948 9.596 1.00 92.69 185 ARG A N 1
ATOM 1443 C CA . ARG A 1 185 ? -6.023 7.391 10.937 1.00 92.69 185 ARG A CA 1
ATOM 1444 C C . ARG A 1 185 ? -6.860 8.287 11.835 1.00 92.69 185 ARG A C 1
ATOM 1446 O O . ARG A 1 185 ? -6.454 9.417 12.095 1.00 92.69 185 ARG A O 1
ATOM 1453 N N . LEU A 1 186 ? -7.981 7.769 12.325 1.00 91.88 186 LEU A N 1
ATOM 1454 C CA . LEU A 1 186 ? -8.685 8.429 13.417 1.00 91.88 186 LEU A CA 1
ATOM 1455 C C . LEU A 1 186 ? -7.833 8.340 14.679 1.00 91.88 186 LEU A C 1
ATOM 1457 O O . LEU A 1 186 ? -7.145 7.339 14.926 1.00 91.88 186 LEU A O 1
ATOM 1461 N N . ASP A 1 187 ? -7.865 9.411 15.460 1.00 89.12 187 ASP A N 1
ATOM 1462 C CA . ASP A 1 187 ? -7.245 9.429 16.772 1.00 89.12 187 ASP A CA 1
ATOM 1463 C C . ASP A 1 187 ? -7.989 8.495 17.733 1.00 89.12 187 ASP A C 1
ATOM 1465 O O . ASP A 1 187 ? -9.173 8.199 17.560 1.00 89.12 187 ASP A O 1
ATOM 1469 N N . GLY A 1 188 ? -7.247 7.973 18.705 1.00 86.88 188 GLY A N 1
ATOM 1470 C CA . GLY A 1 188 ? -7.820 7.204 19.803 1.00 86.88 188 GLY A CA 1
ATOM 1471 C C . GLY A 1 188 ? -8.285 8.106 20.945 1.00 86.88 188 GLY A C 1
ATOM 1472 O O . GLY A 1 188 ? -8.267 9.330 20.841 1.00 86.88 188 GLY A O 1
ATOM 1473 N N . ASP A 1 189 ? -8.623 7.481 22.066 1.00 88.62 189 ASP A N 1
ATOM 1474 C CA . ASP A 1 189 ? -8.879 8.134 23.356 1.00 88.62 189 ASP A CA 1
ATOM 1475 C C . ASP A 1 189 ? -7.613 8.745 23.986 1.00 88.62 189 ASP A C 1
ATOM 1477 O O . ASP A 1 189 ? -7.697 9.555 24.906 1.00 88.62 189 ASP A O 1
ATOM 1481 N N . GLY A 1 190 ? -6.439 8.388 23.461 1.00 84.19 190 GLY A N 1
ATOM 1482 C CA . GLY A 1 190 ? -5.140 8.803 23.975 1.00 84.19 190 GLY A CA 1
ATOM 1483 C C . GLY A 1 190 ? -4.552 7.823 24.987 1.00 84.19 190 GLY A C 1
ATOM 1484 O O . GLY A 1 190 ? -3.357 7.886 25.224 1.00 84.19 190 GLY A O 1
ATOM 1485 N N . GLU A 1 191 ? -5.314 6.867 25.508 1.00 85.94 191 GLU A N 1
ATOM 1486 C CA . GLU A 1 191 ? -4.835 5.855 26.456 1.00 85.94 191 GLU A CA 1
ATOM 1487 C C . GLU A 1 191 ? -4.305 4.617 25.722 1.00 85.94 191 GLU A C 1
ATOM 1489 O O . GLU A 1 191 ? -3.312 3.989 26.112 1.00 85.94 191 GLU A O 1
ATOM 1494 N N . GLN A 1 192 ? -4.962 4.261 24.619 1.00 85.50 192 GLN A N 1
ATOM 1495 C CA . GLN A 1 192 ? -4.658 3.060 23.857 1.00 85.50 192 GLN A CA 1
ATOM 1496 C C . GLN A 1 192 ? -3.657 3.335 22.732 1.00 85.50 192 GLN A C 1
ATOM 1498 O O . GLN A 1 192 ? -3.786 4.272 21.945 1.00 85.50 192 GLN A O 1
ATOM 1503 N N . GLY A 1 193 ? -2.659 2.459 22.620 1.00 84.81 193 GLY A N 1
ATOM 1504 C CA . GLY A 1 193 ? -1.739 2.452 21.489 1.00 84.81 193 GLY A CA 1
ATOM 1505 C C . GLY A 1 193 ? -2.274 1.579 20.361 1.00 84.81 193 GLY A C 1
ATOM 1506 O O . GLY A 1 193 ? -2.951 0.586 20.612 1.00 84.81 193 GLY A O 1
ATOM 1507 N N . ARG A 1 194 ? -1.913 1.897 19.118 1.00 86.94 194 ARG A N 1
ATOM 1508 C CA . ARG A 1 194 ? -2.132 0.998 17.983 1.00 86.94 194 ARG A CA 1
ATOM 1509 C C . ARG A 1 194 ? -0.809 0.617 17.397 1.00 86.94 194 ARG A C 1
ATOM 1511 O O . ARG A 1 194 ? 0.039 1.475 17.149 1.00 86.94 194 ARG A O 1
ATOM 1518 N N . ARG A 1 195 ? -0.716 -0.660 17.069 1.00 84.81 195 ARG A N 1
ATOM 1519 C CA . ARG A 1 195 ? 0.412 -1.167 16.366 1.00 84.81 195 ARG A CA 1
ATOM 1520 C C . ARG A 1 195 ? 0.017 -2.047 15.121 1.00 84.81 195 ARG A C 1
ATOM 1522 O O . ARG A 1 195 ? -0.718 -3.022 15.226 1.00 84.81 195 ARG A O 1
ATOM 1529 N N . THR A 1 196 ? 0.466 -1.667 13.922 1.00 84.31 196 THR A N 1
ATOM 1530 C CA . THR A 1 196 ? 0.273 -2.159 12.551 1.00 84.31 196 THR A CA 1
ATOM 1531 C C . THR A 1 196 ? 1.557 -2.347 11.716 1.00 84.31 196 THR A C 1
ATOM 1533 O O . THR A 1 196 ? 2.470 -1.521 11.707 1.00 84.31 196 THR A O 1
ATOM 1536 N N . TRP A 1 197 ? 1.531 -3.356 10.852 1.00 86.44 197 TRP A N 1
ATOM 1537 C CA . TRP A 1 197 ? 2.468 -3.559 9.749 1.00 86.44 197 TRP A CA 1
ATOM 1538 C C . TRP A 1 197 ? 1.778 -3.241 8.413 1.00 86.44 197 TRP A C 1
ATOM 1540 O O . TRP A 1 197 ? 0.745 -3.818 8.099 1.00 86.44 197 TRP A O 1
ATOM 1550 N N . HIS A 1 198 ? 2.352 -2.346 7.611 1.00 90.75 198 HIS A N 1
ATOM 1551 C CA . HIS A 1 198 ? 1.883 -1.994 6.271 1.00 90.75 198 HIS A CA 1
ATOM 1552 C C . HIS A 1 198 ? 2.803 -2.587 5.195 1.00 90.75 198 HIS A C 1
ATOM 1554 O O . HIS A 1 198 ? 4.010 -2.339 5.202 1.00 90.75 198 HIS A O 1
ATOM 1560 N N . GLN A 1 199 ? 2.234 -3.309 4.232 1.00 91.69 199 GLN A N 1
ATOM 1561 C CA . GLN A 1 199 ? 2.918 -3.741 3.014 1.00 91.69 199 GLN A CA 1
ATOM 1562 C C . GLN A 1 199 ? 2.232 -3.130 1.796 1.00 91.69 199 GLN A C 1
ATOM 1564 O O . GLN A 1 199 ? 1.071 -3.422 1.520 1.00 91.69 199 GLN A O 1
ATOM 1569 N N . TYR A 1 200 ? 2.978 -2.334 1.038 1.00 94.38 200 TYR A N 1
ATOM 1570 C CA . TYR A 1 200 ? 2.531 -1.760 -0.220 1.00 94.38 200 TYR A CA 1
ATOM 1571 C C . TYR A 1 200 ? 2.990 -2.616 -1.395 1.00 94.38 200 TYR A C 1
ATOM 1573 O O . TYR A 1 200 ? 4.155 -3.022 -1.488 1.00 94.38 200 TYR A O 1
ATOM 1581 N N . TYR A 1 201 ? 2.072 -2.831 -2.324 1.00 96.44 201 TYR A N 1
ATOM 1582 C CA . TYR A 1 201 ? 2.289 -3.538 -3.573 1.00 96.44 201 TYR A CA 1
ATOM 1583 C C . TYR A 1 201 ? 1.987 -2.609 -4.737 1.00 96.44 201 TYR A C 1
ATOM 1585 O O . TYR A 1 201 ? 1.023 -1.849 -4.693 1.00 96.44 201 TYR A O 1
ATOM 1593 N N . ALA A 1 202 ? 2.786 -2.705 -5.790 1.00 96.81 202 ALA A N 1
ATOM 1594 C CA . ALA A 1 202 ? 2.569 -1.980 -7.031 1.00 96.81 202 ALA A CA 1
ATOM 1595 C C . ALA A 1 202 ? 2.248 -2.955 -8.162 1.00 96.81 202 ALA A C 1
ATOM 1597 O O . ALA A 1 202 ? 2.765 -4.076 -8.208 1.00 96.81 202 ALA A O 1
ATOM 1598 N N . ARG A 1 203 ? 1.430 -2.510 -9.112 1.00 96.56 203 ARG A N 1
ATOM 1599 C CA . ARG A 1 203 ? 1.160 -3.251 -10.339 1.00 96.56 203 ARG A CA 1
ATOM 1600 C C . ARG A 1 203 ? 2.314 -3.100 -11.333 1.00 96.56 203 ARG A C 1
ATOM 1602 O O . ARG A 1 203 ? 2.664 -2.004 -11.760 1.00 96.56 203 ARG A O 1
ATOM 1609 N N . GLY A 1 204 ? 2.863 -4.226 -11.754 1.00 96.12 204 GLY A N 1
ATOM 1610 C CA . GLY A 1 204 ? 3.774 -4.365 -12.878 1.00 96.12 204 GLY A CA 1
ATOM 1611 C C . GLY A 1 204 ? 3.049 -4.626 -14.202 1.00 96.12 204 GLY A C 1
ATOM 1612 O O . GLY A 1 204 ? 1.833 -4.795 -14.267 1.00 96.12 204 GLY A O 1
ATOM 1613 N N . GLY A 1 205 ? 3.832 -4.714 -15.275 1.00 92.50 205 GLY A N 1
ATOM 1614 C CA . GLY A 1 205 ? 3.330 -5.065 -16.604 1.00 92.50 205 GLY A CA 1
ATOM 1615 C C . GLY A 1 205 ? 2.580 -3.938 -17.320 1.00 92.50 205 GLY A C 1
ATOM 1616 O O . GLY A 1 205 ? 2.187 -2.930 -16.733 1.00 92.50 205 GLY A O 1
ATOM 1617 N N . TRP A 1 206 ? 2.409 -4.129 -18.623 1.00 93.88 206 TRP A N 1
ATOM 1618 C CA . TRP A 1 206 ? 1.702 -3.212 -19.511 1.00 93.88 206 TRP A CA 1
ATOM 1619 C C . TRP A 1 206 ? 0.291 -3.731 -19.753 1.00 93.88 206 TRP A C 1
ATOM 1621 O O . TRP A 1 206 ? 0.109 -4.928 -19.973 1.00 93.88 206 TRP A O 1
ATOM 1631 N N . LEU A 1 207 ? -0.697 -2.841 -19.723 1.00 92.25 207 LEU A N 1
ATOM 1632 C CA . LEU A 1 207 ? -2.099 -3.192 -19.938 1.00 92.25 207 LEU A CA 1
ATOM 1633 C C . LEU A 1 207 ? -2.715 -2.331 -21.042 1.00 92.25 207 LEU A C 1
ATOM 1635 O O . LEU A 1 207 ? -2.336 -1.170 -21.193 1.00 92.25 207 LEU A O 1
ATOM 1639 N N . PRO A 1 208 ? -3.703 -2.843 -21.790 1.00 91.06 208 PRO A N 1
ATOM 1640 C CA . PRO A 1 208 ? -4.534 -1.996 -22.636 1.00 91.06 208 PRO A CA 1
ATOM 1641 C C . PRO A 1 208 ? -5.196 -0.879 -21.818 1.00 91.06 208 PRO A C 1
ATOM 1643 O O . PRO A 1 208 ? -5.492 -1.049 -20.630 1.00 91.06 208 PRO A O 1
ATOM 1646 N N . SER A 1 209 ? -5.445 0.270 -22.446 1.00 89.38 209 SER A N 1
ATOM 1647 C CA . SER A 1 209 ? -6.238 1.328 -21.820 1.00 89.38 209 SER A CA 1
ATOM 1648 C C . SER A 1 209 ? -7.628 0.827 -21.441 1.00 89.38 209 SER A C 1
ATOM 1650 O O . SER A 1 209 ? -8.297 0.143 -22.213 1.00 89.38 209 SER A O 1
ATOM 1652 N N . THR A 1 210 ? -8.067 1.236 -20.255 1.00 88.50 210 THR A N 1
ATOM 1653 C CA . THR A 1 210 ? -9.445 1.087 -19.774 1.00 88.50 210 THR A CA 1
ATOM 1654 C C . THR A 1 210 ? -10.125 2.451 -19.632 1.00 88.50 210 THR A C 1
ATOM 1656 O O . THR A 1 210 ? -11.088 2.601 -18.886 1.00 88.50 210 THR A O 1
ATOM 1659 N N . LEU A 1 211 ? -9.612 3.479 -20.316 1.00 90.75 211 LEU A N 1
ATOM 1660 C CA . LEU A 1 211 ? -10.265 4.781 -20.368 1.00 90.75 211 LEU A CA 1
ATOM 1661 C C . LEU A 1 211 ? -11.478 4.739 -21.301 1.00 90.75 211 LEU A C 1
ATOM 1663 O O . LEU A 1 211 ? -11.381 4.194 -22.402 1.00 90.75 211 LEU A O 1
ATOM 1667 N N . PRO A 1 212 ? -12.597 5.376 -20.921 1.00 88.50 212 PRO A N 1
ATOM 1668 C CA . PRO A 1 212 ? -13.810 5.380 -21.736 1.00 88.50 212 PRO A CA 1
ATOM 1669 C C . PRO A 1 212 ? -13.631 6.128 -23.065 1.00 88.50 212 PRO A C 1
ATOM 1671 O O . PRO A 1 212 ? -14.390 5.912 -24.003 1.00 88.50 212 PRO A O 1
ATOM 1674 N N . THR A 1 213 ? -12.636 7.012 -23.153 1.00 87.44 213 THR A N 1
ATOM 1675 C CA . THR A 1 213 ? -12.417 7.905 -24.297 1.00 87.44 213 THR A CA 1
ATOM 1676 C C . THR A 1 213 ? -11.413 7.375 -25.318 1.00 87.44 213 THR A C 1
ATOM 1678 O O . THR A 1 213 ? -11.353 7.897 -26.429 1.00 87.44 213 THR A O 1
ATOM 1681 N N . THR A 1 214 ? -10.596 6.370 -24.979 1.00 85.50 214 THR A N 1
ATOM 1682 C CA . THR A 1 214 ? -9.573 5.848 -25.896 1.00 85.50 214 THR A CA 1
ATOM 1683 C C . THR A 1 214 ? -9.071 4.462 -25.500 1.00 85.50 214 THR A C 1
ATOM 1685 O O . THR A 1 214 ? -8.760 4.199 -24.339 1.00 85.50 214 THR A O 1
ATOM 1688 N N . ASN A 1 215 ? -8.897 3.597 -26.500 1.00 85.00 215 ASN A N 1
ATOM 1689 C CA . ASN A 1 215 ? -8.218 2.304 -26.386 1.00 85.00 215 ASN A CA 1
ATOM 1690 C C . ASN A 1 215 ? -6.786 2.323 -26.960 1.00 85.00 215 ASN A C 1
ATOM 1692 O O . ASN A 1 215 ? -6.100 1.308 -26.915 1.00 85.00 215 ASN A O 1
ATOM 1696 N N . LYS A 1 216 ? -6.334 3.462 -27.510 1.00 85.94 216 LYS A N 1
ATOM 1697 C CA . LYS A 1 216 ? -5.006 3.594 -28.138 1.00 85.94 216 LYS A CA 1
ATOM 1698 C C . LYS A 1 216 ? -3.878 3.719 -27.118 1.00 85.94 216 LYS A C 1
ATOM 1700 O O . LYS A 1 216 ? -2.724 3.464 -27.444 1.00 85.94 216 LYS A O 1
ATOM 1705 N N . TYR A 1 217 ? -4.204 4.159 -25.907 1.00 85.12 217 TYR A N 1
ATOM 1706 C CA . TYR A 1 217 ? -3.242 4.261 -24.822 1.00 85.12 217 TYR A CA 1
ATOM 1707 C C . TYR A 1 217 ? -2.911 2.865 -24.275 1.00 85.12 217 TYR A C 1
ATOM 1709 O O . TYR A 1 217 ? -3.783 2.004 -24.162 1.00 85.12 217 TYR A O 1
ATOM 1717 N N . VAL A 1 218 ? -1.648 2.645 -23.922 1.00 90.75 218 VAL A N 1
ATOM 1718 C CA . VAL A 1 218 ? -1.216 1.459 -23.180 1.00 90.75 218 VAL A CA 1
ATOM 1719 C C . VAL A 1 218 ? -0.837 1.938 -21.791 1.00 90.75 218 VAL A C 1
ATOM 1721 O O . VAL A 1 218 ? 0.041 2.787 -21.642 1.00 90.75 218 VAL A O 1
ATOM 1724 N N . ARG A 1 219 ? -1.512 1.408 -20.775 1.00 91.62 219 ARG A N 1
ATOM 1725 C CA . ARG A 1 219 ? -1.215 1.692 -19.375 1.00 91.62 219 ARG A CA 1
ATOM 1726 C C . ARG A 1 219 ? 0.152 1.084 -19.035 1.00 91.62 219 ARG A C 1
ATOM 1728 O O . ARG A 1 219 ? 0.284 -0.143 -19.110 1.00 91.62 219 ARG A O 1
ATOM 1735 N N . PRO A 1 220 ? 1.155 1.898 -18.661 1.00 93.44 220 PRO A N 1
ATOM 1736 C CA . PRO A 1 220 ? 2.438 1.391 -18.192 1.00 93.44 220 PRO A CA 1
ATOM 1737 C C . PRO A 1 220 ? 2.263 0.656 -16.861 1.00 93.44 220 PRO A C 1
ATOM 1739 O O . PRO A 1 220 ? 1.193 0.746 -16.255 1.00 93.44 220 PRO A O 1
ATOM 1742 N N . PRO A 1 221 ? 3.290 -0.048 -16.359 1.00 95.06 221 PRO A N 1
ATOM 1743 C CA . PRO A 1 221 ? 3.383 -0.370 -14.937 1.00 95.06 221 PRO A CA 1
ATOM 1744 C C . PRO A 1 221 ? 3.092 0.866 -14.077 1.00 95.06 221 PRO A C 1
ATOM 1746 O O . PRO A 1 221 ? 3.343 1.996 -14.506 1.00 95.06 221 PRO A O 1
ATOM 1749 N N . SER A 1 222 ? 2.556 0.665 -12.877 1.00 95.56 222 SER A N 1
ATOM 1750 C CA . SER A 1 222 ? 2.433 1.765 -11.918 1.00 95.56 222 SER A CA 1
ATOM 1751 C C . SER A 1 222 ? 3.807 2.394 -11.690 1.00 95.56 222 SER A C 1
ATOM 1753 O O . SER A 1 222 ? 4.793 1.670 -11.754 1.00 95.56 222 SER A O 1
ATOM 1755 N N . PRO A 1 223 ? 3.917 3.701 -11.434 1.00 94.25 223 PRO A N 1
ATOM 1756 C CA . PRO A 1 223 ? 5.171 4.278 -10.969 1.00 94.25 223 PRO A CA 1
ATOM 1757 C C . PRO A 1 223 ? 5.631 3.672 -9.635 1.00 94.25 223 PRO A C 1
ATOM 1759 O O . PRO A 1 223 ? 4.834 3.112 -8.871 1.00 94.25 223 PRO A O 1
ATOM 1762 N N . VAL A 1 224 ? 6.917 3.838 -9.327 1.00 91.25 224 VAL A N 1
ATOM 1763 C CA . VAL A 1 224 ? 7.431 3.572 -7.980 1.00 91.25 224 VAL A CA 1
ATOM 1764 C C . VAL A 1 224 ? 6.712 4.458 -6.970 1.00 91.25 224 VAL A C 1
ATOM 1766 O O . VAL A 1 224 ? 6.534 5.651 -7.207 1.00 91.25 224 VAL A O 1
ATOM 1769 N N . LEU A 1 225 ? 6.287 3.874 -5.850 1.00 87.00 225 LEU A N 1
ATOM 1770 C CA . LEU A 1 225 ? 5.578 4.618 -4.806 1.00 87.00 225 LEU A CA 1
ATOM 1771 C C . LEU A 1 225 ? 6.507 5.572 -4.049 1.00 87.00 225 LEU A C 1
ATOM 1773 O O . LEU A 1 225 ? 6.084 6.646 -3.639 1.00 87.00 225 LEU A O 1
ATOM 1777 N N . THR A 1 226 ? 7.766 5.170 -3.861 1.00 80.62 226 THR A N 1
ATOM 1778 C CA . THR A 1 226 ? 8.752 5.922 -3.084 1.00 80.62 226 THR A CA 1
ATOM 1779 C C . THR A 1 226 ? 10.096 5.979 -3.800 1.00 80.62 226 THR A C 1
ATOM 1781 O O . THR A 1 226 ? 10.520 5.039 -4.481 1.00 80.62 226 THR A O 1
ATOM 1784 N N . ASP A 1 227 ? 10.795 7.093 -3.628 1.00 77.56 227 ASP A N 1
ATOM 1785 C CA . ASP A 1 227 ? 12.112 7.355 -4.216 1.00 77.56 227 ASP A CA 1
ATOM 1786 C C . ASP A 1 227 ? 13.281 6.928 -3.305 1.00 77.56 227 ASP A C 1
ATOM 1788 O O . ASP A 1 227 ? 14.436 6.984 -3.720 1.00 77.56 227 ASP A O 1
ATOM 1792 N N . TRP A 1 228 ? 12.991 6.445 -2.090 1.00 72.00 228 TRP A N 1
ATOM 1793 C CA . TRP A 1 228 ? 13.996 6.067 -1.086 1.00 72.00 228 TRP A CA 1
ATOM 1794 C C . TRP A 1 228 ? 14.121 4.562 -0.824 1.00 72.00 228 TRP A C 1
ATOM 1796 O O . TRP A 1 228 ? 15.029 4.148 -0.101 1.00 72.00 228 TRP A O 1
ATOM 1806 N N . ASN A 1 229 ? 13.209 3.725 -1.330 1.00 74.75 229 ASN A N 1
ATOM 1807 C CA . ASN A 1 229 ? 13.303 2.282 -1.111 1.00 74.75 229 ASN A CA 1
ATOM 1808 C C . ASN A 1 229 ? 14.395 1.681 -1.993 1.00 74.75 229 ASN A C 1
ATOM 1810 O O . ASN A 1 229 ? 14.335 1.794 -3.216 1.00 74.75 229 ASN A O 1
ATOM 1814 N N . LEU A 1 230 ? 15.366 1.025 -1.356 1.00 79.06 230 LEU A N 1
ATOM 1815 C CA . LEU A 1 230 ? 16.457 0.324 -2.019 1.00 79.06 230 LEU A CA 1
ATOM 1816 C C . LEU A 1 230 ? 16.434 -1.162 -1.653 1.00 79.06 230 LEU A C 1
ATOM 1818 O O . LEU A 1 230 ? 16.168 -1.535 -0.509 1.00 79.06 230 LEU A O 1
ATOM 1822 N N . PHE A 1 231 ? 16.743 -2.012 -2.625 1.00 81.69 231 PHE A N 1
ATOM 1823 C CA . PHE A 1 231 ? 16.782 -3.460 -2.486 1.00 81.69 231 PHE A CA 1
ATOM 1824 C C . PHE A 1 231 ? 18.229 -3.950 -2.484 1.00 81.69 231 PHE A C 1
ATOM 1826 O O . PHE A 1 231 ? 18.997 -3.582 -3.378 1.00 81.69 231 PHE A O 1
ATOM 1833 N N . PRO A 1 232 ? 18.613 -4.812 -1.524 1.00 78.06 232 PRO A N 1
ATOM 1834 C CA . PRO A 1 232 ? 19.941 -5.405 -1.521 1.00 78.06 232 PRO A CA 1
ATOM 1835 C C . PRO A 1 232 ? 20.147 -6.260 -2.773 1.00 78.06 232 PRO A C 1
ATOM 1837 O O . PRO A 1 232 ? 19.201 -6.876 -3.279 1.00 78.06 232 PRO A O 1
ATOM 1840 N N . GLU A 1 233 ? 21.400 -6.362 -3.215 1.00 82.31 233 GLU A N 1
ATOM 1841 C CA . GLU A 1 233 ? 21.808 -7.101 -4.417 1.00 82.31 233 GLU A CA 1
ATOM 1842 C C . GLU A 1 233 ? 21.181 -8.491 -4.507 1.00 82.31 233 GLU A C 1
ATOM 1844 O O . GLU A 1 233 ? 20.586 -8.846 -5.522 1.00 82.31 233 GLU A O 1
ATOM 1849 N N . ARG A 1 234 ? 21.211 -9.247 -3.405 1.00 79.00 234 ARG A N 1
ATOM 1850 C CA . ARG A 1 234 ? 20.649 -10.603 -3.337 1.00 79.00 234 ARG A CA 1
ATOM 1851 C C . ARG A 1 234 ? 19.169 -10.700 -3.738 1.00 79.00 234 ARG A C 1
ATOM 1853 O O . ARG A 1 234 ? 18.739 -11.772 -4.137 1.00 79.00 234 ARG A O 1
ATOM 1860 N N . LEU A 1 235 ? 18.380 -9.630 -3.590 1.00 82.06 235 LEU A N 1
ATOM 1861 C CA . LEU A 1 235 ? 16.965 -9.580 -3.984 1.00 82.06 235 LEU A CA 1
ATOM 1862 C C . LEU A 1 235 ? 16.799 -8.970 -5.378 1.00 82.06 235 LEU A C 1
ATOM 1864 O O . LEU A 1 235 ? 16.091 -9.528 -6.216 1.00 82.06 235 LEU A O 1
ATOM 1868 N N . ALA A 1 236 ? 17.492 -7.859 -5.635 1.00 84.44 236 ALA A N 1
ATOM 1869 C CA . ALA A 1 236 ? 17.458 -7.149 -6.911 1.00 84.44 236 ALA A CA 1
ATOM 1870 C C . ALA A 1 236 ? 17.980 -8.006 -8.079 1.00 84.44 236 ALA A C 1
ATOM 1872 O O . ALA A 1 236 ? 17.437 -7.948 -9.179 1.00 84.44 236 ALA A O 1
ATOM 1873 N N . LEU A 1 237 ? 19.002 -8.830 -7.835 1.00 86.94 237 LEU A N 1
ATOM 1874 C CA . LEU A 1 237 ? 19.634 -9.731 -8.802 1.00 86.94 237 LEU A CA 1
ATOM 1875 C C . LEU A 1 237 ? 19.434 -11.211 -8.442 1.00 86.94 237 LEU A C 1
ATOM 1877 O O . LEU A 1 237 ? 20.224 -12.065 -8.840 1.00 86.94 237 LEU A O 1
ATOM 1881 N N . HIS A 1 238 ? 18.373 -11.533 -7.696 1.00 88.31 238 HIS A N 1
ATOM 1882 C CA . HIS A 1 238 ? 18.113 -12.898 -7.239 1.00 88.31 238 HIS A CA 1
ATOM 1883 C C . HIS A 1 238 ? 18.125 -13.913 -8.401 1.00 88.31 238 HIS A C 1
ATOM 1885 O O . HIS A 1 238 ? 17.635 -13.614 -9.494 1.00 88.31 238 HIS A O 1
ATOM 1891 N N . ALA A 1 239 ? 18.648 -15.124 -8.173 1.00 86.06 239 ALA A N 1
ATOM 1892 C CA . ALA A 1 239 ? 18.760 -16.159 -9.208 1.00 86.06 239 ALA A CA 1
ATOM 1893 C C . ALA A 1 239 ? 17.386 -16.603 -9.743 1.00 86.06 239 ALA A C 1
ATOM 1895 O O . ALA A 1 239 ? 17.182 -16.663 -10.958 1.00 86.06 239 ALA A O 1
ATOM 1896 N N . ASP A 1 240 ? 16.427 -16.841 -8.839 1.00 90.56 240 ASP A N 1
ATOM 1897 C CA . ASP A 1 240 ? 15.028 -17.101 -9.200 1.00 90.56 240 ASP A CA 1
ATOM 1898 C C . ASP A 1 240 ? 14.407 -15.871 -9.900 1.00 90.56 240 ASP A C 1
ATOM 1900 O O . ASP A 1 240 ? 14.274 -14.810 -9.271 1.00 90.56 240 ASP A O 1
ATOM 1904 N N . PRO A 1 241 ? 13.985 -15.994 -11.175 1.00 94.31 241 PRO A N 1
ATOM 1905 C CA . PRO A 1 241 ? 13.389 -14.896 -11.924 1.00 94.31 241 PRO A CA 1
ATOM 1906 C C . PRO A 1 241 ? 12.080 -14.376 -11.319 1.00 94.31 241 PRO A C 1
ATOM 1908 O O . PRO A 1 241 ? 11.762 -13.209 -11.540 1.00 94.31 241 PRO A O 1
ATOM 1911 N N . LYS A 1 242 ? 11.323 -15.182 -10.563 1.00 91.25 242 LYS A N 1
ATOM 1912 C CA . LYS A 1 242 ? 10.084 -14.735 -9.905 1.00 91.25 242 LYS A CA 1
ATOM 1913 C C . LYS A 1 242 ? 10.381 -13.783 -8.753 1.00 91.25 242 LYS A C 1
ATOM 1915 O O . LYS A 1 242 ? 9.778 -12.716 -8.671 1.00 91.25 242 LYS A O 1
ATOM 1920 N N . ILE A 1 243 ? 11.359 -14.127 -7.915 1.00 88.50 243 ILE A N 1
ATOM 1921 C CA . ILE A 1 243 ? 11.812 -13.262 -6.817 1.00 88.50 243 ILE A CA 1
ATOM 1922 C C . ILE A 1 243 ? 12.410 -11.976 -7.388 1.00 88.50 243 ILE A C 1
ATOM 1924 O O . ILE A 1 243 ? 12.015 -10.880 -6.991 1.00 88.50 243 ILE A O 1
ATOM 1928 N N . ARG A 1 244 ? 13.288 -12.097 -8.391 1.00 91.19 244 ARG A N 1
ATOM 1929 C CA . ARG A 1 244 ? 13.880 -10.938 -9.071 1.00 91.19 244 ARG A CA 1
ATOM 1930 C C . ARG A 1 244 ? 12.816 -10.018 -9.669 1.00 91.19 244 ARG A C 1
ATOM 1932 O O . ARG A 1 244 ? 12.899 -8.805 -9.520 1.00 91.19 244 ARG A O 1
ATOM 1939 N N . ARG A 1 245 ?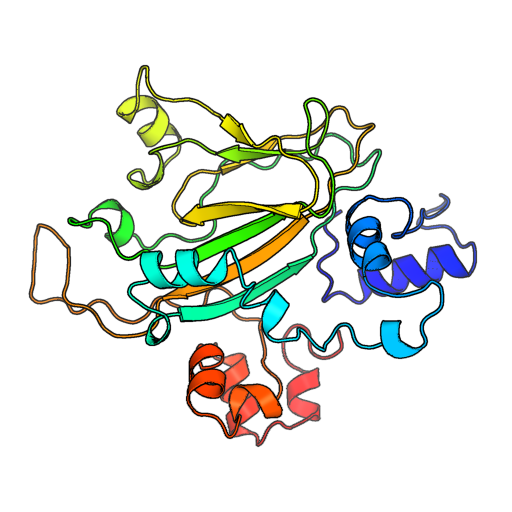 11.793 -10.590 -10.313 1.00 94.31 245 ARG A N 1
ATOM 1940 C CA . ARG A 1 245 ? 10.650 -9.851 -10.864 1.00 94.31 245 ARG A CA 1
ATOM 1941 C C . ARG A 1 245 ? 9.872 -9.121 -9.773 1.00 94.31 245 ARG A C 1
ATOM 1943 O O . ARG A 1 245 ? 9.538 -7.962 -9.969 1.00 94.31 245 ARG A O 1
ATOM 1950 N N . TYR A 1 246 ? 9.598 -9.759 -8.639 1.00 93.31 246 TYR A N 1
ATOM 1951 C CA . TYR A 1 246 ? 8.880 -9.129 -7.530 1.00 93.31 246 TYR A CA 1
ATOM 1952 C C . TYR A 1 246 ? 9.609 -7.878 -7.000 1.00 93.31 246 TYR A C 1
ATOM 1954 O O . TYR A 1 246 ? 8.965 -6.862 -6.746 1.00 93.31 246 TYR A O 1
ATOM 1962 N N . PHE A 1 247 ? 10.944 -7.905 -6.939 1.00 91.25 247 PHE A N 1
ATOM 1963 C CA . PHE A 1 247 ? 11.787 -6.775 -6.517 1.00 91.25 247 PHE A CA 1
ATOM 1964 C C . PHE A 1 247 ? 12.297 -5.892 -7.668 1.00 91.25 247 PHE A C 1
ATOM 1966 O O . PHE A 1 247 ? 13.227 -5.115 -7.472 1.00 91.25 247 PHE A O 1
ATOM 1973 N N . SER A 1 248 ? 11.720 -5.978 -8.872 1.00 91.69 248 SER A N 1
ATOM 1974 C CA . SER A 1 248 ? 12.240 -5.273 -10.056 1.00 91.69 248 SER A CA 1
ATOM 1975 C C . SER A 1 248 ? 11.730 -3.836 -10.220 1.00 91.69 248 SER A C 1
ATOM 1977 O O . SER A 1 248 ? 11.907 -3.246 -11.285 1.00 91.69 248 SER A O 1
ATOM 1979 N N . HIS A 1 249 ? 10.993 -3.302 -9.246 1.00 91.44 249 HIS A N 1
ATOM 1980 C CA . HIS A 1 249 ? 10.327 -2.007 -9.374 1.00 91.44 249 HIS A CA 1
ATOM 1981 C C . HIS A 1 249 ? 11.192 -0.904 -8.764 1.00 91.44 249 HIS A C 1
ATOM 1983 O O . HIS A 1 249 ? 11.021 -0.514 -7.613 1.00 91.44 249 HIS A O 1
ATOM 1989 N N . TRP A 1 250 ? 12.191 -0.479 -9.532 1.00 90.81 250 TRP A N 1
ATOM 1990 C CA . TRP A 1 250 ? 13.278 0.375 -9.062 1.00 90.81 250 TRP A CA 1
ATOM 1991 C C . TRP A 1 250 ? 12.996 1.854 -9.292 1.00 90.81 250 TRP A C 1
ATOM 1993 O O . TRP A 1 250 ? 12.526 2.250 -10.359 1.00 90.81 250 TRP A O 1
ATOM 2003 N N . ASN A 1 251 ? 13.310 2.668 -8.287 1.00 88.25 251 ASN A N 1
ATOM 2004 C CA . ASN A 1 251 ? 13.414 4.115 -8.438 1.00 88.25 251 ASN A CA 1
ATOM 2005 C C . ASN A 1 251 ? 14.796 4.482 -9.006 1.00 88.25 251 ASN A C 1
ATOM 2007 O O . ASN A 1 251 ? 15.669 3.625 -9.168 1.00 88.25 251 ASN A O 1
ATOM 2011 N N . THR A 1 252 ? 15.005 5.765 -9.301 1.00 90.88 252 THR A N 1
ATOM 2012 C CA . THR A 1 252 ? 16.271 6.261 -9.860 1.00 90.88 252 THR A CA 1
ATOM 2013 C C . THR A 1 252 ? 17.470 5.920 -8.973 1.00 90.88 252 THR A C 1
ATOM 2015 O O . THR A 1 252 ? 18.468 5.422 -9.485 1.00 90.88 252 THR A O 1
ATOM 2018 N N . ALA A 1 253 ? 17.353 6.090 -7.650 1.00 86.50 253 ALA A N 1
ATOM 2019 C CA . ALA A 1 253 ? 18.435 5.796 -6.710 1.00 86.50 253 ALA A CA 1
ATOM 2020 C C . ALA A 1 253 ? 18.831 4.308 -6.727 1.00 86.50 253 ALA A C 1
ATOM 2022 O O . ALA A 1 253 ? 20.015 3.975 -6.739 1.00 86.50 253 ALA A O 1
ATOM 2023 N N . GLN A 1 254 ? 17.858 3.397 -6.807 1.00 88.31 254 GLN A N 1
ATOM 2024 C CA . GLN A 1 254 ? 18.136 1.973 -6.970 1.00 88.31 254 GLN A CA 1
ATOM 2025 C C . GLN A 1 254 ? 18.863 1.700 -8.288 1.00 88.31 254 GLN A C 1
ATOM 2027 O O . GLN A 1 254 ? 19.848 0.968 -8.284 1.00 88.31 254 GLN A O 1
ATOM 2032 N N . CYS A 1 255 ? 18.427 2.294 -9.402 1.00 93.44 255 CYS A N 1
ATOM 2033 C CA . CYS A 1 255 ? 19.100 2.131 -10.693 1.00 93.44 255 CYS A CA 1
ATOM 2034 C C . CYS A 1 255 ? 20.560 2.607 -10.650 1.00 93.44 255 CYS A C 1
ATOM 2036 O O . CYS A 1 255 ? 21.440 1.902 -11.140 1.00 93.44 255 CYS A O 1
ATOM 2038 N N . GLU A 1 256 ? 20.828 3.759 -10.033 1.00 92.38 256 GLU A N 1
ATOM 2039 C CA . GLU A 1 256 ? 22.184 4.290 -9.843 1.00 92.38 256 GLU A CA 1
ATOM 2040 C C . GLU A 1 256 ? 23.048 3.361 -8.981 1.00 92.38 256 GLU A C 1
ATOM 2042 O O . GLU A 1 256 ? 24.204 3.104 -9.317 1.00 92.38 256 GLU A O 1
ATOM 2047 N N . TRP A 1 257 ? 22.482 2.799 -7.906 1.00 88.88 257 TRP A N 1
ATOM 2048 C CA . TRP A 1 257 ? 23.204 1.878 -7.028 1.00 88.88 257 TRP A CA 1
ATOM 2049 C C . TRP A 1 257 ? 23.530 0.551 -7.716 1.00 88.88 257 TRP A C 1
ATOM 2051 O O . TRP A 1 257 ? 24.627 0.021 -7.560 1.00 88.88 257 TRP A O 1
ATOM 2061 N N . VAL A 1 258 ? 22.611 0.020 -8.529 1.00 92.81 258 VAL A N 1
ATOM 2062 C CA . VAL A 1 258 ? 22.892 -1.168 -9.348 1.00 92.81 258 VAL A CA 1
ATOM 2063 C C . VAL A 1 258 ? 23.957 -0.857 -10.402 1.00 92.81 258 VAL A C 1
ATOM 2065 O O . VAL A 1 258 ? 24.869 -1.659 -10.597 1.00 92.81 258 VAL A O 1
ATOM 2068 N N . ALA A 1 259 ? 23.885 0.305 -11.058 1.00 96.00 259 ALA A N 1
ATOM 2069 C CA . ALA A 1 259 ? 24.847 0.708 -12.085 1.00 96.00 259 ALA A CA 1
ATOM 2070 C C . ALA A 1 259 ? 26.274 0.882 -11.539 1.00 96.00 259 ALA A C 1
ATOM 2072 O O . ALA A 1 259 ? 27.235 0.674 -12.279 1.00 96.00 259 ALA A O 1
ATOM 2073 N N . SER A 1 260 ? 26.427 1.208 -10.252 1.00 95.12 260 SER A N 1
ATOM 2074 C CA . SER A 1 260 ? 27.733 1.253 -9.585 1.00 95.12 260 SER A CA 1
ATOM 2075 C C . SER A 1 260 ? 28.264 -0.118 -9.147 1.00 95.12 260 SER A C 1
ATOM 2077 O O . SER A 1 260 ? 29.350 -0.187 -8.576 1.00 95.12 260 SER A O 1
ATOM 2079 N N . GLY A 1 261 ? 27.520 -1.205 -9.382 1.00 92.88 261 GLY A N 1
ATOM 2080 C CA . GLY A 1 261 ? 27.861 -2.533 -8.870 1.00 92.88 261 GLY A CA 1
ATOM 2081 C C . GLY A 1 261 ? 27.602 -2.673 -7.369 1.00 92.88 261 GLY A C 1
ATOM 2082 O O . GLY A 1 261 ? 28.384 -3.311 -6.673 1.00 92.88 261 GLY A O 1
ATOM 2083 N N . PHE A 1 262 ? 26.528 -2.054 -6.866 1.00 86.50 262 PHE A N 1
ATOM 2084 C CA . PHE A 1 262 ? 26.160 -2.020 -5.447 1.00 86.50 262 PHE A CA 1
ATOM 2085 C C . PHE A 1 262 ? 27.217 -1.378 -4.537 1.00 86.50 262 PHE A C 1
ATOM 2087 O O . PHE A 1 262 ? 27.351 -1.747 -3.369 1.00 86.50 262 PHE A O 1
ATOM 2094 N N . ASP A 1 263 ? 27.926 -0.360 -5.033 1.00 90.19 263 ASP A N 1
ATOM 2095 C CA . ASP A 1 263 ? 28.984 0.311 -4.277 1.00 90.19 263 ASP A CA 1
ATOM 2096 C C . ASP A 1 263 ? 28.500 0.830 -2.907 1.00 90.19 263 ASP A C 1
ATOM 2098 O O . ASP A 1 263 ? 27.514 1.567 -2.788 1.00 90.19 263 ASP A O 1
ATOM 2102 N N . ALA A 1 264 ? 29.217 0.442 -1.852 1.00 84.50 264 ALA A N 1
ATOM 2103 C CA . ALA A 1 264 ? 28.858 0.772 -0.477 1.00 84.50 264 ALA A CA 1
ATOM 2104 C C . ALA A 1 264 ? 29.077 2.259 -0.154 1.00 84.50 264 ALA A C 1
ATOM 2106 O O . ALA A 1 264 ? 28.407 2.805 0.724 1.00 84.50 264 ALA A O 1
ATOM 2107 N N . HIS A 1 265 ? 30.005 2.934 -0.841 1.00 88.00 265 HIS A N 1
ATOM 2108 C CA . HIS A 1 265 ? 30.220 4.363 -0.639 1.00 88.00 265 HIS A CA 1
ATOM 2109 C C . HIS A 1 265 ? 29.061 5.179 -1.224 1.00 88.00 265 HIS A C 1
ATOM 2111 O O . HIS A 1 265 ? 28.512 6.037 -0.532 1.00 88.00 265 HIS A O 1
ATOM 2117 N N . LEU A 1 266 ? 28.630 4.861 -2.444 1.00 86.38 266 LEU A N 1
ATOM 2118 C CA . LEU A 1 266 ? 27.459 5.455 -3.078 1.00 86.38 266 LEU A CA 1
ATOM 2119 C C . LEU A 1 266 ? 26.190 5.184 -2.261 1.00 86.38 266 LEU A C 1
ATOM 2121 O O . LEU A 1 266 ? 25.418 6.112 -2.011 1.00 86.38 266 LEU A O 1
ATOM 2125 N N . ARG A 1 267 ? 26.019 3.955 -1.748 1.00 80.81 267 ARG A N 1
ATOM 2126 C CA . ARG A 1 267 ? 24.903 3.610 -0.854 1.00 80.81 267 ARG A CA 1
ATOM 2127 C C . ARG A 1 267 ? 24.796 4.571 0.328 1.00 80.81 267 ARG A C 1
ATOM 2129 O O . ARG A 1 267 ? 23.693 5.024 0.616 1.00 80.81 267 ARG A O 1
ATOM 2136 N N . ARG A 1 268 ? 25.914 4.906 0.985 1.00 80.69 268 ARG A N 1
ATOM 2137 C CA . ARG A 1 268 ? 25.935 5.833 2.133 1.00 80.69 268 ARG A CA 1
ATOM 2138 C C . ARG A 1 268 ? 25.503 7.254 1.771 1.00 80.69 268 ARG A C 1
ATOM 2140 O O . ARG A 1 268 ? 24.894 7.918 2.600 1.00 80.69 268 ARG A O 1
ATOM 2147 N N . SER A 1 269 ? 25.778 7.706 0.546 1.00 83.38 269 SER A N 1
ATOM 2148 C CA . SER A 1 269 ? 25.348 9.031 0.071 1.00 83.38 269 SER A CA 1
ATOM 2149 C C . SER A 1 269 ? 23.885 9.106 -0.379 1.00 83.38 269 SER A C 1
ATOM 2151 O O . SER A 1 269 ? 23.358 10.203 -0.547 1.00 83.38 269 SER A O 1
ATOM 2153 N N . MET A 1 270 ? 23.219 7.965 -0.577 1.00 79.12 270 MET A N 1
ATOM 2154 C CA . MET A 1 270 ? 21.814 7.915 -0.987 1.00 79.12 270 MET A CA 1
ATOM 2155 C C . MET A 1 270 ? 20.863 8.158 0.193 1.00 79.12 270 MET A C 1
ATOM 2157 O O . MET A 1 270 ? 21.240 7.946 1.353 1.00 79.12 270 MET A O 1
ATOM 2161 N N . PRO A 1 271 ? 19.597 8.547 -0.068 1.00 68.38 271 PRO A N 1
ATOM 2162 C CA . PRO A 1 271 ? 18.575 8.609 0.967 1.00 68.38 271 PRO A CA 1
ATOM 2163 C C . PRO A 1 271 ? 18.562 7.327 1.800 1.00 68.38 271 PRO A C 1
ATOM 2165 O O . PRO A 1 271 ? 18.622 6.215 1.271 1.00 68.38 271 PRO A O 1
ATOM 2168 N N . ARG A 1 272 ? 18.506 7.483 3.128 1.00 63.41 272 ARG A N 1
ATOM 2169 C CA . ARG A 1 272 ? 18.480 6.352 4.069 1.00 63.41 272 ARG A CA 1
ATOM 2170 C C . ARG A 1 272 ? 19.737 5.460 4.007 1.00 63.41 272 ARG A C 1
ATOM 2172 O O . ARG A 1 272 ? 19.653 4.281 4.330 1.00 63.41 272 ARG A O 1
ATOM 2179 N N . GLY A 1 273 ? 20.880 6.005 3.569 1.00 56.75 273 GLY A N 1
ATOM 2180 C CA . GLY A 1 273 ? 22.192 5.355 3.375 1.00 56.75 273 GLY A CA 1
ATOM 2181 C C . GLY A 1 273 ? 22.703 4.463 4.500 1.00 56.75 273 GLY A C 1
ATOM 2182 O O . GLY A 1 273 ? 23.221 3.375 4.254 1.00 56.75 273 GLY A O 1
ATOM 2183 N N . GLU A 1 274 ? 22.537 4.945 5.726 1.00 53.19 274 GLU A N 1
ATOM 2184 C CA . GLU A 1 274 ? 23.163 4.412 6.944 1.00 53.19 274 GLU A CA 1
ATOM 2185 C C . GLU A 1 274 ? 22.135 3.978 7.999 1.00 53.19 274 GLU A C 1
ATOM 2187 O O . GLU A 1 274 ? 22.438 3.951 9.190 1.00 53.19 274 GLU A O 1
ATOM 2192 N N . GLN A 1 275 ? 20.895 3.731 7.578 1.00 46.66 275 GLN A N 1
ATOM 2193 C CA . GLN A 1 275 ? 19.804 3.348 8.476 1.00 46.66 275 GLN A CA 1
ATOM 2194 C C . GLN A 1 275 ? 19.722 1.842 8.677 1.00 46.66 275 GLN A C 1
ATOM 2196 O O . GLN A 1 275 ? 19.993 1.105 7.701 1.00 46.66 275 GLN A O 1
#

Secondary structure (DSSP, 8-state):
----SS-HHHHHHHHHHHTT-EETTEEPPPTTSSSHHHHHGGGS-TT-GGGGGTT---HHHHT-TTTHHHHHHHHTSGGGEEEEEEEE--B-TT----PPPPB-SS--GGGGG-SS-PSPSEEEEEEESS-B-TTS-EEEE-TTGGG-SSHHHHHHHHGGG---EEE-B-TT-EEEEETTS-EEEE---SS--B-EEEEEEEE-S-EE--BTTBSS-EEPPPPPS-SS----HHHHT-SSHHHHHHT----HHHHHHHHTTS-HHHHHHSTTTT-

Sequence (275 aa):
MYLCSNSKTAFERVLFVTVGKEVNGRQANSLGDTLEFRYIRTLMPLEAKEENGLVYLSDPFIRHRCSFPVVAAILGGEDAVRFSEFNLRETPRDAGIGTMNFHHDAVLADRLLRKPYMPCDWLCAIHYLTDVAPGTPSFCVVPGSNAYATLKEAFEGLGEHYQEVPIFAPAGSCVLYDTATFHTRLDGDGEQGRRTWHQYYARGGWLPSTLPTTNKYVRPPSPVLTDWNLFPERLALHADPKIRRYFSHWNTAQCEWVASGFDAHLRRSMPRGEQ

Foldseek 3Di:
DKPFVLDVVNVVLQVCQVVQHDDPPHTRDDPCVAQLVVLVDPPDDPPPPCPPPVVPPPCCNLCPPPCNVVVQVLLVHLLFKAFFDKGWTKFGFLNPFDDDFWDQLDDDPQLLQFPVNDRAFKKKKKAFQAFDDAQEFFKWFFPPQLNDPDPVCSCVVCPVSGDTGTDGDGGRDIDMDRSSTTITGGHGNRRHMTTIMMTMIGTADWAFGRHPVDRPDIRHTRARSDQQDEDDCCQCVPPPVSSVSRHVRHHPLNVVCVVVVNDLVSLCVGHSSPD

Radius of gyration: 20.26 Å; chains: 1; bounding box: 57×36×60 Å

pLDDT: mean 78.84, std 21.17, range [24.03, 98.44]